Protein AF-A0A926BNM8-F1 (afdb_monomer_lite)

Radius of gyration: 32.62 Å; chains: 1; bounding box: 64×36×106 Å

pLDDT: mean 70.06, std 15.19, range [36.22, 94.06]

Foldseek 3Di:
DDPVVVVVVLCPPPVLVVLLVVLVVVCVVVVHCVSNVVSVVVSVCCLVPPCPDVNNVVVVLVVVVVVLVVVVVVLLVLQVVQFDVLLSVVLVVLVVVLVVQCVVCVPPPVVSVVSVVSSVVSSVSSVVRSVVRVVVVVLVVVLVVCLVVDDVLSNLVSLLVVLVVVLVVLVVVLVVPPPDPVNVVSVVVSVVSVVVSVVSVVVSVVSVVPDPDDVVNVVVVVVVLVVVVVVVVVVVVVPPPPDDDVNVVVVVVSVVVVVVVVVVVVVVVD

Secondary structure (DSSP, 8-state):
--HHHHHHHHTTSHHHHHHHHHHHHHHHHTT-SHHHHHHHHHHHHHHHH-TTSHHHHHHHHHHHHHHHHHHHHHHHHHHTTTS-HHHHHHHHHHHHHHHHHHHHTTT-HHHHHHHHHHHHHHHHHHHHHHHHHHHHHHHHHHHHHHHTTS-HHHHHHHHHHHHHHHHHHHHHHHHH-TT-THHHHHHHHHHHHHHHHHHHHHHHHHHHHHS---HHHHHHHHHHHHHHHHHHHHHHHHHTTT--THHHHHHHHHHHHHHHHHHHHHHT--

Structure (mmCIF, N/CA/C/O backbone):
data_AF-A0A926BNM8-F1
#
_entry.id   AF-A0A926BNM8-F1
#
loop_
_atom_site.group_PDB
_atom_site.id
_atom_site.type_symbol
_atom_site.label_atom_id
_atom_site.label_alt_id
_atom_site.label_comp_id
_atom_site.label_asym_id
_atom_site.label_entity_id
_atom_site.label_seq_id
_atom_site.pdbx_PDB_ins_code
_atom_site.Cartn_x
_atom_site.Cartn_y
_atom_site.Cartn_z
_atom_site.occupancy
_atom_site.B_iso_or_equiv
_atom_site.auth_seq_id
_atom_site.auth_comp_id
_atom_site.auth_asym_id
_atom_site.auth_atom_id
_atom_site.pdbx_PDB_model_num
ATOM 1 N N . MET A 1 1 ? 3.281 -5.817 -25.469 1.00 53.62 1 MET A N 1
ATOM 2 C CA . MET A 1 1 ? 4.430 -5.300 -26.246 1.00 53.62 1 MET A CA 1
ATOM 3 C C . MET A 1 1 ? 4.803 -6.315 -27.318 1.00 53.62 1 MET A C 1
ATOM 5 O O . MET A 1 1 ? 5.218 -7.423 -26.971 1.00 53.62 1 MET A O 1
ATOM 9 N N . ASN A 1 2 ? 4.592 -5.953 -28.586 1.00 72.50 2 ASN A N 1
ATOM 10 C CA . ASN A 1 2 ? 4.826 -6.814 -29.754 1.00 72.50 2 ASN A CA 1
ATOM 11 C C . ASN A 1 2 ? 6.329 -7.016 -30.006 1.00 72.50 2 ASN A C 1
ATOM 13 O O . ASN A 1 2 ? 7.129 -6.150 -29.654 1.00 72.50 2 ASN A O 1
ATOM 17 N N . LEU A 1 3 ? 6.717 -8.139 -30.624 1.00 68.38 3 LEU A N 1
ATOM 18 C CA . LEU A 1 3 ? 8.118 -8.484 -30.928 1.00 68.38 3 LEU A CA 1
ATOM 19 C C . LEU A 1 3 ? 8.856 -7.337 -31.645 1.00 68.38 3 LEU A C 1
ATOM 21 O O . LEU A 1 3 ? 9.971 -6.988 -31.274 1.00 68.38 3 LEU A O 1
ATOM 25 N N . SER A 1 4 ? 8.181 -6.675 -32.589 1.00 68.25 4 SER A N 1
ATOM 26 C CA . SER A 1 4 ? 8.715 -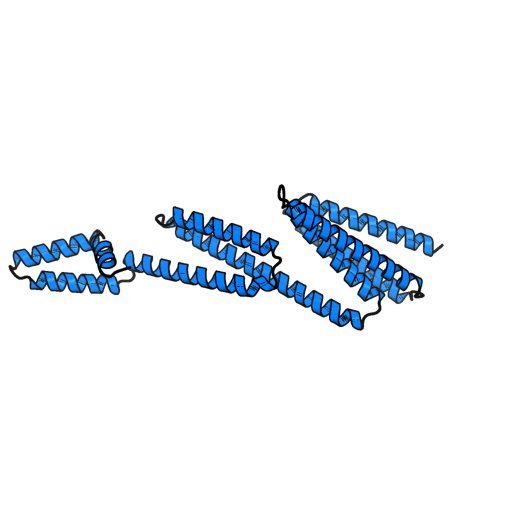5.527 -33.331 1.00 68.25 4 SER A CA 1
ATOM 27 C C . SER A 1 4 ? 9.124 -4.351 -32.438 1.00 68.25 4 SER A C 1
ATOM 29 O O . SER A 1 4 ? 10.152 -3.732 -32.690 1.00 68.25 4 SER A O 1
ATOM 31 N N . GLN A 1 5 ? 8.356 -4.044 -31.387 1.00 71.94 5 GLN A N 1
ATOM 32 C CA . GLN A 1 5 ? 8.692 -2.950 -30.466 1.00 71.94 5 GLN A CA 1
ATOM 33 C C . GLN A 1 5 ? 9.918 -3.297 -29.617 1.00 71.94 5 GLN A C 1
ATOM 35 O O . GLN A 1 5 ? 10.702 -2.408 -29.301 1.00 71.94 5 GLN A O 1
ATOM 40 N N . ARG A 1 6 ? 10.097 -4.586 -29.283 1.00 63.94 6 ARG A N 1
ATOM 41 C CA . ARG A 1 6 ? 11.258 -5.092 -28.530 1.00 63.94 6 ARG A CA 1
ATOM 42 C C . ARG A 1 6 ? 12.547 -4.941 -29.331 1.00 63.94 6 ARG A C 1
ATOM 44 O O . ARG A 1 6 ? 13.534 -4.450 -28.802 1.00 63.94 6 ARG A O 1
ATOM 51 N N . ILE A 1 7 ? 12.502 -5.309 -30.610 1.00 70.62 7 ILE A N 1
ATOM 52 C CA . ILE A 1 7 ? 13.650 -5.194 -31.516 1.00 70.62 7 ILE A CA 1
ATOM 53 C C . ILE A 1 7 ? 14.033 -3.718 -31.699 1.00 70.62 7 ILE A C 1
ATOM 55 O O . ILE A 1 7 ? 15.201 -3.370 -31.588 1.00 70.62 7 ILE A O 1
ATOM 59 N N . GLN A 1 8 ? 13.058 -2.822 -31.880 1.00 75.12 8 GLN A N 1
ATOM 60 C CA . GLN A 1 8 ? 13.336 -1.390 -32.053 1.00 75.12 8 GLN A CA 1
ATOM 61 C C . GLN A 1 8 ? 13.968 -0.719 -30.828 1.00 75.12 8 GLN A C 1
ATOM 63 O O . GLN A 1 8 ? 14.803 0.165 -30.994 1.00 75.12 8 GLN A O 1
ATOM 68 N N . THR A 1 9 ? 13.572 -1.101 -29.608 1.00 68.12 9 THR A N 1
ATOM 69 C CA . THR A 1 9 ? 14.169 -0.518 -28.392 1.00 68.12 9 THR A CA 1
ATOM 70 C C . THR A 1 9 ? 15.595 -1.007 -28.190 1.00 68.12 9 THR A C 1
ATOM 72 O O . THR A 1 9 ? 16.461 -0.210 -27.851 1.00 68.12 9 THR A O 1
ATOM 75 N N . ALA A 1 10 ? 15.848 -2.286 -28.461 1.00 65.06 10 ALA A N 1
ATOM 76 C CA . ALA A 1 10 ? 17.176 -2.859 -28.324 1.00 65.06 10 ALA A CA 1
ATOM 77 C C . ALA A 1 10 ? 18.169 -2.347 -29.383 1.00 65.06 10 ALA A C 1
ATOM 79 O O . ALA A 1 10 ? 19.323 -2.091 -29.065 1.00 65.06 10 ALA A O 1
ATOM 80 N N . LEU A 1 11 ? 17.722 -2.109 -30.622 1.00 68.56 11 LEU A N 1
ATOM 81 C CA . LEU A 1 11 ? 18.560 -1.535 -31.688 1.00 68.56 11 LEU A CA 1
ATOM 82 C C . LEU A 1 11 ? 19.004 -0.086 -31.427 1.00 68.56 11 LEU A C 1
ATOM 84 O O . LEU A 1 11 ? 19.891 0.409 -32.115 1.00 68.56 11 LEU A O 1
ATOM 88 N N . ARG A 1 12 ? 18.373 0.614 -30.477 1.00 73.25 12 ARG A N 1
ATOM 89 C CA . ARG A 1 12 ? 18.698 2.005 -30.129 1.00 73.25 12 ARG A CA 1
ATOM 90 C C . ARG A 1 12 ? 19.712 2.139 -28.992 1.00 73.25 12 ARG A C 1
ATOM 92 O O . ARG A 1 12 ? 20.034 3.264 -28.629 1.00 73.25 12 ARG A O 1
ATOM 99 N N . GLU A 1 13 ? 20.186 1.043 -28.406 1.00 70.69 13 GLU A N 1
ATOM 100 C CA . GLU A 1 13 ? 21.249 1.109 -27.399 1.00 70.69 13 GLU A CA 1
ATOM 101 C C . GLU A 1 13 ? 22.607 1.356 -28.078 1.00 70.69 13 GLU A C 1
ATOM 103 O O . GLU A 1 13 ? 22.954 0.674 -29.041 1.00 70.69 13 GLU A O 1
ATOM 108 N N . ASP A 1 14 ? 23.381 2.327 -27.578 1.00 72.19 14 ASP A N 1
ATOM 109 C CA . ASP A 1 14 ? 24.618 2.803 -28.224 1.00 72.19 14 ASP A CA 1
ATOM 110 C C . ASP A 1 14 ? 25.638 1.678 -28.477 1.00 72.19 14 ASP A C 1
ATOM 112 O O . ASP A 1 14 ? 26.289 1.646 -29.521 1.00 72.19 14 ASP A O 1
ATOM 116 N N . GLY A 1 15 ? 25.739 0.710 -27.558 1.00 70.69 15 GLY A N 1
ATOM 117 C CA . GLY A 1 15 ? 26.611 -0.461 -27.715 1.00 70.69 15 GLY A CA 1
ATOM 118 C C . GLY A 1 15 ? 26.189 -1.380 -28.866 1.00 70.69 15 GLY A C 1
ATOM 119 O O . GLY A 1 15 ? 27.039 -1.867 -29.613 1.00 70.69 15 GLY A O 1
ATOM 120 N N . ASN A 1 16 ? 24.882 -1.540 -29.069 1.00 69.56 16 ASN A N 1
ATOM 121 C CA . ASN A 1 16 ? 24.330 -2.428 -30.089 1.00 69.56 16 ASN A CA 1
ATOM 122 C C . ASN A 1 16 ? 24.488 -1.837 -31.492 1.00 69.56 16 ASN A C 1
ATOM 124 O O . ASN A 1 16 ? 24.717 -2.557 -32.463 1.00 69.56 16 ASN A O 1
ATOM 128 N N . ILE A 1 17 ? 24.439 -0.506 -31.607 1.00 75.88 17 ILE A N 1
ATOM 129 C CA . ILE A 1 17 ? 24.709 0.203 -32.864 1.00 75.88 17 ILE A CA 1
ATOM 130 C C . ILE A 1 17 ? 26.157 -0.032 -33.310 1.00 75.88 17 ILE A C 1
ATOM 132 O O . ILE A 1 17 ? 26.399 -0.276 -34.491 1.00 75.88 17 ILE A O 1
ATOM 136 N N . VAL A 1 18 ? 27.116 -0.010 -32.378 1.00 78.12 18 VAL A N 1
ATOM 137 C CA . VAL A 1 18 ? 28.533 -0.265 -32.683 1.00 78.12 18 VAL A CA 1
ATOM 138 C C . VAL A 1 18 ? 28.754 -1.719 -33.116 1.00 78.12 18 VAL A C 1
ATOM 140 O O . VAL A 1 18 ? 29.453 -1.958 -34.102 1.00 78.12 18 VAL A O 1
ATOM 143 N N . ALA A 1 19 ? 28.121 -2.689 -32.449 1.00 74.12 19 ALA A N 1
ATOM 144 C CA . ALA A 1 19 ? 28.199 -4.105 -32.821 1.00 74.12 19 ALA A CA 1
ATOM 145 C C . ALA A 1 19 ? 27.567 -4.395 -34.200 1.00 74.12 19 ALA A C 1
ATOM 147 O O . ALA A 1 19 ? 28.146 -5.107 -35.031 1.00 74.12 19 ALA A O 1
ATOM 148 N N . LEU A 1 20 ? 26.415 -3.786 -34.500 1.00 77.56 20 LEU A N 1
ATOM 149 C CA . LEU A 1 20 ? 25.770 -3.878 -35.814 1.00 77.56 20 LEU A CA 1
ATOM 150 C C . LEU A 1 20 ? 26.580 -3.198 -36.916 1.00 77.56 20 LEU A C 1
ATOM 152 O O . LEU A 1 20 ? 26.749 -3.773 -37.989 1.00 77.56 20 LEU A O 1
ATOM 156 N N . ALA A 1 21 ? 27.126 -2.011 -36.655 1.00 79.56 21 ALA A N 1
ATOM 157 C CA . ALA A 1 21 ? 28.000 -1.329 -37.602 1.00 79.56 21 ALA A CA 1
ATOM 158 C C . ALA A 1 21 ? 29.270 -2.151 -37.881 1.00 79.56 21 ALA A C 1
ATOM 160 O O . ALA A 1 21 ? 29.676 -2.283 -39.035 1.00 79.56 21 ALA A O 1
ATOM 161 N N . GLY A 1 22 ? 29.858 -2.763 -36.848 1.00 78.25 22 GLY A N 1
ATOM 162 C CA . GLY A 1 22 ? 31.026 -3.635 -36.976 1.00 78.25 22 GLY A CA 1
ATOM 163 C C . GLY A 1 22 ? 30.743 -4.904 -37.782 1.00 78.25 22 GLY A C 1
ATOM 164 O O . GLY A 1 22 ? 31.499 -5.237 -38.695 1.00 78.25 22 GLY A O 1
ATOM 165 N N . SER A 1 23 ? 29.632 -5.591 -37.504 1.00 78.62 23 SER A N 1
ATOM 166 C CA . SER A 1 23 ? 29.229 -6.790 -38.257 1.00 78.62 23 SER A CA 1
ATOM 167 C C . SER A 1 23 ? 28.843 -6.474 -39.706 1.00 78.62 23 SER A C 1
ATOM 169 O O . SER A 1 23 ? 29.189 -7.240 -40.608 1.00 78.62 23 SER A O 1
ATOM 171 N N . ALA A 1 24 ? 28.217 -5.321 -39.961 1.00 79.69 24 ALA A N 1
ATOM 172 C CA . ALA A 1 24 ? 27.942 -4.833 -41.311 1.00 79.69 24 ALA A CA 1
ATOM 173 C C . ALA A 1 24 ? 29.230 -4.503 -42.080 1.00 79.69 24 ALA A C 1
ATOM 175 O O . ALA A 1 24 ? 29.382 -4.928 -43.225 1.00 79.69 24 ALA A O 1
ATOM 176 N N . ALA A 1 25 ? 30.185 -3.815 -41.448 1.00 79.69 25 ALA A N 1
ATOM 177 C CA . ALA A 1 25 ? 31.483 -3.515 -42.049 1.00 79.69 25 ALA A CA 1
ATOM 178 C C . ALA A 1 25 ? 32.273 -4.794 -42.378 1.00 79.69 25 ALA A C 1
ATOM 180 O O . ALA A 1 25 ? 32.816 -4.913 -43.475 1.00 79.69 25 ALA A O 1
ATOM 181 N N . LEU A 1 26 ? 32.276 -5.782 -41.476 1.00 75.88 26 LEU A N 1
ATOM 182 C CA . LEU A 1 26 ? 32.875 -7.103 -41.708 1.00 75.88 26 LEU A CA 1
ATOM 183 C C . LEU A 1 26 ? 32.201 -7.853 -42.859 1.00 75.88 26 LEU A C 1
ATOM 185 O O . LEU A 1 26 ? 32.881 -8.454 -43.687 1.00 75.88 26 LEU A O 1
ATOM 189 N N . SER A 1 27 ? 30.872 -7.804 -42.933 1.00 83.69 27 SER A N 1
ATOM 190 C CA . SER A 1 27 ? 30.108 -8.442 -44.005 1.00 83.69 27 SER A CA 1
ATOM 191 C C . SER A 1 27 ? 30.406 -7.820 -45.373 1.00 83.69 27 SER A C 1
ATOM 193 O O . SER A 1 27 ? 30.599 -8.553 -46.344 1.00 83.69 27 SER A O 1
ATOM 195 N N . LEU A 1 28 ? 30.525 -6.487 -45.439 1.00 83.62 28 LEU A N 1
ATOM 196 C CA . LEU A 1 28 ? 30.923 -5.764 -46.650 1.00 83.62 28 LEU A CA 1
ATOM 197 C C . LEU A 1 28 ? 32.374 -6.059 -47.045 1.00 83.62 28 LEU A C 1
ATOM 199 O O . LEU A 1 28 ? 32.641 -6.303 -48.219 1.00 83.62 28 LEU A O 1
ATOM 203 N N . ALA A 1 29 ? 33.295 -6.092 -46.080 1.00 88.31 29 ALA A N 1
ATOM 204 C CA . ALA A 1 29 ? 34.705 -6.391 -46.328 1.00 88.31 29 ALA A CA 1
ATOM 205 C C . ALA A 1 29 ? 34.920 -7.819 -46.857 1.00 88.31 29 ALA A C 1
ATOM 207 O O . ALA A 1 29 ? 35.783 -8.045 -47.701 1.00 88.31 29 ALA A O 1
ATOM 208 N N . LEU A 1 30 ? 34.125 -8.778 -46.378 1.00 88.00 30 LEU A N 1
ATOM 209 C CA . LEU A 1 30 ? 34.211 -10.187 -46.770 1.00 88.00 30 LEU A CA 1
ATOM 210 C C . LEU A 1 30 ? 33.319 -10.543 -47.973 1.00 88.00 30 LEU A C 1
ATOM 212 O O . LEU A 1 30 ? 33.342 -11.694 -48.405 1.00 88.00 30 LEU A O 1
ATOM 216 N N . LEU A 1 31 ? 32.507 -9.598 -48.478 1.00 92.06 31 LEU A N 1
ATOM 217 C CA . LEU A 1 31 ? 31.435 -9.831 -49.462 1.00 92.06 31 LEU A CA 1
ATOM 218 C C . LEU A 1 31 ? 30.563 -11.060 -49.133 1.00 92.06 31 LEU A C 1
ATOM 220 O O . LEU A 1 31 ? 30.068 -11.763 -50.013 1.00 92.06 31 LEU A O 1
ATOM 224 N N . ASN A 1 32 ? 30.369 -11.331 -47.845 1.00 87.94 32 ASN A N 1
ATOM 225 C CA . ASN A 1 32 ? 29.638 -12.494 -47.367 1.00 87.94 32 ASN A CA 1
ATOM 226 C C . ASN A 1 32 ? 28.596 -12.030 -46.341 1.00 87.94 32 ASN A C 1
ATOM 228 O O . ASN A 1 32 ? 28.968 -11.326 -45.402 1.00 87.94 32 ASN A O 1
ATOM 232 N N . PRO A 1 33 ? 27.306 -12.393 -46.476 1.00 81.88 33 PRO A N 1
ATOM 233 C CA . PRO A 1 33 ? 26.265 -12.018 -45.515 1.00 81.88 33 PRO A CA 1
ATOM 234 C C . PRO A 1 33 ? 26.309 -12.827 -44.206 1.00 81.88 33 PRO A C 1
ATOM 236 O O . PRO A 1 33 ? 25.647 -12.458 -43.237 1.00 81.88 33 PRO A O 1
ATOM 239 N N . ILE A 1 34 ? 27.076 -13.922 -44.141 1.00 86.81 34 ILE A N 1
ATOM 240 C CA . ILE A 1 34 ? 27.133 -14.807 -42.965 1.00 86.81 34 ILE A CA 1
ATOM 241 C C . ILE A 1 34 ? 27.582 -14.070 -41.681 1.00 86.81 34 ILE A C 1
ATOM 243 O O . ILE A 1 34 ? 26.898 -14.223 -40.669 1.00 86.81 34 ILE A O 1
ATOM 247 N N . PRO A 1 35 ? 28.641 -13.230 -41.673 1.00 79.44 35 PRO A N 1
ATOM 248 C CA . PRO A 1 35 ? 29.022 -12.435 -40.501 1.00 79.44 35 PRO A CA 1
ATOM 249 C C . PRO A 1 35 ? 27.910 -11.511 -39.983 1.00 79.44 35 PRO A C 1
ATOM 251 O O . PRO A 1 35 ? 27.759 -11.364 -38.772 1.00 79.44 35 PRO A O 1
ATOM 254 N N . LEU A 1 36 ? 27.094 -10.937 -40.875 1.00 78.50 36 LEU A N 1
ATOM 255 C CA . LEU A 1 36 ? 25.951 -10.098 -40.501 1.00 78.50 36 LEU A CA 1
ATOM 256 C C . LEU A 1 36 ? 24.865 -10.924 -39.791 1.00 78.50 36 LEU A C 1
ATOM 258 O O . LEU A 1 36 ? 24.326 -10.504 -38.769 1.00 78.50 36 LEU A O 1
ATOM 262 N N . LEU A 1 37 ? 24.560 -12.117 -40.315 1.00 79.62 37 LEU A N 1
ATOM 263 C CA . LEU A 1 37 ? 23.579 -13.030 -39.719 1.00 79.62 37 LEU A CA 1
ATOM 264 C C . LEU A 1 37 ? 24.038 -13.541 -38.349 1.00 79.62 37 LEU A C 1
ATOM 266 O O . LEU A 1 37 ? 23.247 -13.547 -37.407 1.00 79.62 37 LEU A O 1
ATOM 270 N N . ILE A 1 38 ? 25.313 -13.919 -38.218 1.00 80.31 38 ILE A N 1
ATOM 271 C CA . ILE A 1 38 ? 25.891 -14.348 -36.937 1.00 80.31 38 ILE A CA 1
ATOM 272 C C . ILE A 1 38 ? 25.864 -13.194 -35.931 1.00 80.31 38 ILE A C 1
ATOM 274 O O . ILE A 1 38 ? 25.454 -13.408 -34.793 1.00 80.31 38 ILE A O 1
ATOM 278 N N . GLY A 1 39 ? 26.221 -11.977 -36.356 1.00 77.69 39 GLY A N 1
ATOM 279 C CA . GLY A 1 39 ? 26.133 -10.774 -35.526 1.00 77.69 39 GLY A CA 1
ATOM 280 C C . GLY A 1 39 ? 24.716 -10.529 -35.008 1.00 77.69 39 GLY A C 1
ATOM 281 O O . GLY A 1 39 ? 24.523 -10.394 -33.806 1.00 77.69 39 GLY A O 1
ATOM 282 N N . MET A 1 40 ? 23.702 -10.581 -35.879 1.00 75.81 40 MET A N 1
ATOM 283 C CA . MET A 1 40 ? 22.299 -10.411 -35.472 1.00 75.81 40 MET A CA 1
ATOM 284 C C . MET A 1 40 ? 21.819 -11.479 -34.477 1.00 75.81 40 MET A C 1
ATOM 286 O O . MET A 1 40 ? 21.100 -11.163 -33.525 1.00 75.81 40 MET A O 1
ATOM 290 N N . VAL A 1 41 ? 22.195 -12.746 -34.679 1.00 79.50 41 VAL A N 1
ATOM 291 C CA . VAL A 1 41 ? 21.820 -13.834 -33.761 1.00 79.50 41 VAL A CA 1
ATOM 292 C C . VAL A 1 41 ? 22.530 -13.674 -32.418 1.00 79.50 41 VAL A C 1
ATOM 294 O O . VAL A 1 41 ? 21.877 -13.773 -31.379 1.00 79.50 41 VAL A O 1
ATOM 297 N N . ALA A 1 42 ? 23.833 -13.381 -32.427 1.00 77.50 42 ALA A N 1
ATOM 298 C CA . ALA A 1 42 ? 24.617 -13.152 -31.217 1.00 77.50 42 ALA A CA 1
ATOM 299 C C . ALA A 1 42 ? 24.064 -11.977 -30.400 1.00 77.50 42 ALA A C 1
ATOM 301 O O . ALA A 1 42 ? 23.879 -12.118 -29.194 1.00 77.50 42 ALA A O 1
ATOM 302 N N . GLU A 1 43 ? 23.696 -10.876 -31.057 1.00 71.88 43 GLU A N 1
ATOM 303 C CA . GLU A 1 43 ? 23.067 -9.711 -30.429 1.00 71.88 43 GLU A CA 1
ATOM 304 C C . GLU A 1 43 ? 21.726 -10.068 -29.774 1.00 71.88 43 GLU A C 1
ATOM 306 O O . GLU A 1 43 ? 21.440 -9.705 -28.633 1.00 71.88 43 GLU A O 1
ATOM 311 N N . THR A 1 44 ? 20.896 -10.842 -30.482 1.00 72.38 44 THR A N 1
ATOM 312 C CA . THR A 1 44 ? 19.581 -11.267 -29.983 1.00 72.38 44 THR A CA 1
ATOM 313 C C . THR A 1 44 ? 19.721 -12.152 -28.745 1.00 72.38 44 THR A C 1
ATOM 315 O O . THR A 1 44 ? 18.965 -12.008 -27.784 1.00 72.38 44 THR A O 1
ATOM 318 N N . VAL A 1 45 ? 20.701 -13.058 -28.749 1.00 77.06 45 VAL A N 1
ATOM 319 C CA . VAL A 1 45 ? 21.022 -13.903 -27.593 1.00 77.06 45 VAL A CA 1
ATOM 320 C C . VAL A 1 45 ? 21.589 -13.052 -26.455 1.00 77.06 45 VAL A C 1
ATOM 322 O O . VAL A 1 45 ? 21.141 -13.192 -25.320 1.00 77.06 45 VAL A O 1
ATOM 325 N N . TYR A 1 46 ? 22.497 -12.121 -26.741 1.00 72.44 46 TYR A N 1
ATOM 326 C CA . TYR A 1 46 ? 23.064 -11.214 -25.744 1.00 72.44 46 TYR A CA 1
ATOM 327 C C . TYR A 1 46 ? 21.965 -10.418 -25.023 1.00 72.44 46 TYR A C 1
ATOM 329 O O . TYR A 1 46 ? 21.885 -10.430 -23.798 1.00 72.44 46 TYR A O 1
ATOM 337 N N . LEU A 1 47 ? 21.027 -9.834 -25.765 1.00 65.75 47 LEU A N 1
ATOM 338 C CA . LEU A 1 47 ? 19.896 -9.091 -25.202 1.00 65.75 47 LEU A CA 1
ATOM 339 C C . LEU A 1 47 ? 18.941 -9.947 -24.362 1.00 65.75 47 LEU A C 1
ATOM 341 O O . LEU A 1 47 ? 18.335 -9.451 -23.413 1.00 65.75 47 LEU A O 1
ATOM 345 N N . LEU A 1 48 ? 18.777 -11.227 -24.703 1.00 65.56 48 LEU A N 1
ATOM 346 C CA . LEU A 1 48 ? 17.900 -12.136 -23.963 1.00 65.56 48 LEU A CA 1
ATOM 347 C C . LEU A 1 48 ? 18.540 -12.678 -22.683 1.00 65.56 48 LEU A C 1
ATOM 349 O O . LEU A 1 48 ? 17.806 -12.982 -21.739 1.00 65.56 48 LEU A O 1
ATOM 353 N N . TYR A 1 49 ? 19.867 -12.811 -22.658 1.00 66.62 49 TYR A N 1
ATOM 354 C CA . TYR A 1 49 ? 20.578 -13.556 -21.618 1.00 66.62 49 TYR A CA 1
ATOM 355 C C . TYR A 1 49 ? 21.557 -12.725 -20.787 1.00 66.62 49 TYR A C 1
ATOM 357 O O . TYR A 1 49 ? 21.979 -13.209 -19.738 1.00 66.62 49 TYR A O 1
ATOM 365 N N . VAL A 1 50 ? 21.901 -11.495 -21.186 1.00 71.12 50 VAL A N 1
ATOM 366 C CA . VAL A 1 50 ? 22.820 -10.652 -20.412 1.00 71.12 50 VAL A CA 1
ATOM 367 C C . VAL A 1 50 ? 22.056 -9.766 -19.416 1.00 71.12 50 VAL A C 1
ATOM 369 O O . VAL A 1 50 ? 21.271 -8.903 -19.827 1.00 71.12 50 VAL A O 1
ATOM 372 N N . PRO A 1 51 ? 22.284 -9.963 -18.099 1.00 59.69 51 PRO A N 1
ATOM 373 C CA . PRO A 1 51 ? 21.515 -9.312 -17.039 1.00 59.69 51 PRO A CA 1
ATOM 374 C C . PRO A 1 51 ? 21.741 -7.798 -16.925 1.00 59.69 51 PRO A C 1
ATOM 376 O O . PRO A 1 51 ? 20.931 -7.127 -16.293 1.00 59.69 51 PRO A O 1
ATOM 379 N N . ASP A 1 52 ? 22.789 -7.260 -17.552 1.00 63.94 52 ASP A N 1
ATOM 380 C CA . ASP A 1 52 ? 23.147 -5.834 -17.491 1.00 63.94 52 ASP A CA 1
ATOM 381 C C . ASP A 1 52 ? 22.543 -4.977 -18.619 1.00 63.94 52 ASP A C 1
ATOM 383 O O . ASP A 1 52 ? 22.769 -3.768 -18.682 1.00 63.94 52 ASP A O 1
ATOM 387 N N . SER A 1 53 ? 21.749 -5.565 -19.522 1.00 69.44 53 SER A N 1
ATOM 388 C CA . SER A 1 53 ? 21.052 -4.768 -20.540 1.00 69.44 53 SER A CA 1
ATOM 389 C C . SER A 1 53 ? 19.973 -3.884 -19.897 1.00 69.44 53 SER A C 1
ATOM 391 O O . SER A 1 53 ? 19.223 -4.323 -19.015 1.00 69.44 53 SER A O 1
ATOM 393 N N . ARG A 1 54 ? 19.824 -2.633 -20.369 1.00 70.44 54 ARG A N 1
ATOM 394 C CA . ARG A 1 54 ? 18.756 -1.729 -19.882 1.00 70.44 54 ARG A CA 1
ATOM 395 C C . ARG A 1 54 ? 17.381 -2.349 -20.107 1.00 70.44 54 ARG A C 1
ATOM 397 O O . ARG A 1 54 ? 16.473 -2.175 -19.296 1.00 70.44 54 ARG A O 1
ATOM 404 N N . TRP A 1 55 ? 17.236 -3.125 -21.180 1.00 71.12 55 TRP A N 1
ATOM 405 C CA . TRP A 1 55 ? 16.052 -3.937 -21.421 1.00 71.12 55 TRP A CA 1
ATOM 406 C C . TRP A 1 55 ? 15.741 -4.910 -20.272 1.00 71.12 55 TRP A C 1
ATOM 408 O O . TRP A 1 55 ? 14.600 -4.937 -19.797 1.00 71.12 55 TRP A O 1
ATOM 418 N N . TYR A 1 56 ? 16.721 -5.692 -19.805 1.00 73.25 56 TYR A N 1
ATOM 419 C CA . TYR A 1 56 ? 16.513 -6.645 -18.712 1.00 73.25 56 TYR A CA 1
ATOM 420 C C . TYR A 1 56 ? 16.160 -5.922 -17.406 1.00 73.25 56 TYR A C 1
ATOM 422 O O . TYR A 1 56 ? 15.206 -6.314 -16.729 1.00 73.25 56 TYR A O 1
ATOM 430 N N . ALA A 1 57 ? 16.836 -4.808 -17.108 1.00 76.19 57 ALA A N 1
ATOM 431 C CA . ALA A 1 57 ? 16.528 -3.960 -15.956 1.00 76.19 57 ALA A CA 1
ATOM 432 C C . ALA A 1 57 ? 15.086 -3.414 -15.996 1.00 76.19 57 ALA A C 1
ATOM 434 O O . ALA A 1 57 ? 14.353 -3.530 -15.011 1.00 76.19 57 ALA A O 1
ATOM 435 N N . ASN A 1 58 ? 14.641 -2.906 -17.151 1.00 77.81 58 ASN A N 1
ATOM 436 C CA . ASN A 1 58 ? 13.272 -2.415 -17.361 1.00 77.81 58 ASN A CA 1
ATOM 437 C C . ASN A 1 58 ? 12.225 -3.530 -17.255 1.00 77.81 58 ASN A C 1
ATOM 439 O O . ASN A 1 58 ? 11.105 -3.328 -16.785 1.00 77.81 58 ASN A O 1
ATOM 443 N N . ARG A 1 59 ? 12.569 -4.739 -17.701 1.00 80.75 59 ARG A N 1
ATOM 444 C CA . ARG A 1 59 ? 11.687 -5.898 -17.567 1.00 80.75 59 ARG A CA 1
ATOM 445 C C . ARG A 1 59 ? 11.562 -6.339 -16.111 1.00 80.75 59 ARG A C 1
ATOM 447 O O . ARG A 1 59 ? 10.469 -6.717 -15.682 1.00 80.75 59 ARG A O 1
ATOM 454 N N . LEU A 1 60 ? 12.665 -6.318 -15.367 1.00 82.19 60 LEU A N 1
ATOM 455 C CA . LEU A 1 60 ? 12.689 -6.687 -13.958 1.00 82.19 60 LEU A CA 1
ATOM 456 C C . LEU A 1 60 ? 11.924 -5.665 -13.108 1.00 82.19 60 LEU A C 1
ATOM 458 O O . LEU A 1 60 ? 11.123 -6.073 -12.267 1.00 82.19 60 LEU A O 1
ATOM 462 N N . SER A 1 61 ? 12.091 -4.365 -13.374 1.00 82.62 61 SER A 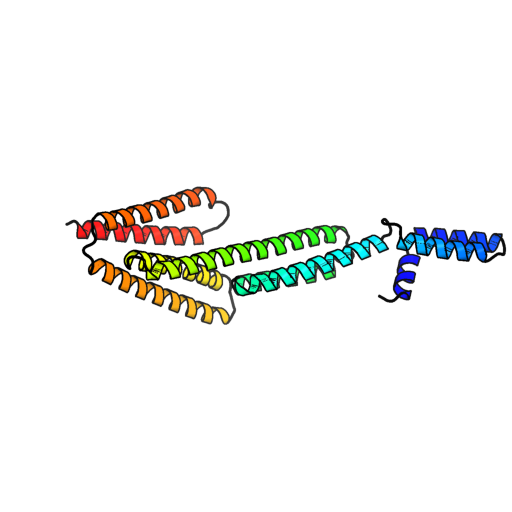N 1
ATOM 463 C CA . SER A 1 61 ? 11.313 -3.313 -12.709 1.00 82.62 61 SER A CA 1
ATOM 464 C C . SER A 1 61 ? 9.818 -3.466 -12.985 1.00 82.62 61 SER A C 1
ATOM 466 O O . SER A 1 61 ? 9.034 -3.515 -12.045 1.00 82.62 61 SER A O 1
ATOM 468 N N . ALA A 1 62 ? 9.424 -3.703 -14.240 1.00 84.31 62 ALA A N 1
ATOM 469 C CA . ALA A 1 62 ? 8.023 -3.928 -14.586 1.00 84.31 62 ALA A CA 1
ATOM 470 C C . ALA A 1 62 ? 7.422 -5.168 -13.897 1.00 84.31 62 ALA A C 1
ATOM 472 O O . ALA A 1 62 ? 6.240 -5.180 -13.547 1.00 84.31 62 ALA A O 1
ATOM 473 N N . ARG A 1 63 ? 8.204 -6.240 -13.700 1.00 88.38 63 ARG A N 1
ATOM 474 C CA . ARG A 1 63 ? 7.754 -7.402 -12.915 1.00 88.38 63 ARG A CA 1
ATOM 475 C C . ARG A 1 63 ? 7.543 -7.041 -11.450 1.00 88.38 63 ARG A C 1
ATOM 477 O O . ARG A 1 63 ? 6.498 -7.385 -10.907 1.00 88.38 63 ARG A O 1
ATOM 484 N N . TYR A 1 64 ? 8.503 -6.341 -10.853 1.00 86.56 64 TYR A N 1
ATOM 485 C CA . TYR A 1 64 ? 8.419 -5.894 -9.468 1.00 86.56 64 TYR A CA 1
ATOM 486 C C . TYR A 1 64 ? 7.202 -4.987 -9.241 1.00 86.56 64 TYR A C 1
ATOM 488 O O . TYR A 1 64 ? 6.427 -5.225 -8.321 1.00 86.56 64 TYR A O 1
ATOM 496 N N . ASP A 1 65 ? 6.962 -4.022 -10.130 1.00 86.50 65 ASP A N 1
ATOM 497 C CA . ASP A 1 65 ? 5.822 -3.104 -10.032 1.00 86.50 65 ASP A CA 1
ATOM 498 C C . ASP A 1 65 ? 4.479 -3.845 -10.073 1.00 86.50 65 ASP A C 1
ATOM 500 O O . ASP A 1 65 ? 3.562 -3.539 -9.306 1.00 86.50 65 ASP A O 1
ATOM 504 N N . ASN A 1 66 ? 4.361 -4.858 -10.938 1.00 89.69 66 ASN A N 1
ATOM 505 C CA . ASN A 1 66 ? 3.169 -5.703 -10.994 1.00 89.69 66 ASN A CA 1
ATOM 506 C C . ASN A 1 66 ? 3.004 -6.545 -9.724 1.00 89.69 66 ASN A C 1
ATOM 508 O O . ASN A 1 66 ? 1.887 -6.695 -9.231 1.00 89.69 66 ASN A O 1
ATOM 512 N N . GLU A 1 67 ? 4.096 -7.081 -9.180 1.00 92.56 67 GLU A N 1
ATOM 513 C CA . GLU A 1 67 ? 4.058 -7.846 -7.936 1.00 92.56 67 GLU A CA 1
ATOM 514 C C . GLU A 1 67 ? 3.612 -6.975 -6.758 1.00 92.56 67 GLU A C 1
ATOM 516 O O . GLU A 1 67 ? 2.702 -7.359 -6.026 1.00 92.56 67 GLU A O 1
ATOM 521 N N . VAL A 1 68 ? 4.183 -5.776 -6.611 1.00 90.50 68 VAL A N 1
ATOM 522 C CA . VAL A 1 68 ? 3.800 -4.809 -5.571 1.00 90.50 68 VAL A CA 1
ATOM 523 C C . VAL A 1 68 ? 2.335 -4.404 -5.717 1.00 90.50 68 VAL A C 1
ATOM 525 O O . VAL A 1 68 ? 1.597 -4.376 -4.732 1.00 90.50 68 VAL A O 1
ATOM 528 N N . LYS A 1 69 ? 1.871 -4.141 -6.944 1.00 89.62 69 LYS A N 1
ATOM 529 C CA . LYS A 1 69 ? 0.463 -3.823 -7.206 1.00 89.62 69 LYS A CA 1
ATOM 530 C C . LYS A 1 69 ? -0.464 -4.961 -6.773 1.00 89.62 69 LYS A C 1
ATOM 532 O O . LYS A 1 69 ? -1.443 -4.712 -6.072 1.00 89.62 69 LYS A O 1
ATOM 537 N N . ASN A 1 70 ? -0.141 -6.196 -7.151 1.00 94.06 70 ASN A N 1
ATOM 538 C CA . ASN A 1 70 ? -0.934 -7.370 -6.790 1.00 94.06 70 ASN A CA 1
ATOM 539 C C . ASN A 1 70 ? -0.923 -7.611 -5.276 1.00 94.06 70 ASN A C 1
ATOM 541 O O . ASN A 1 70 ? -1.971 -7.869 -4.689 1.00 94.06 70 ASN A O 1
ATOM 545 N N . ARG A 1 71 ? 0.238 -7.466 -4.628 1.00 93.00 71 ARG A N 1
ATOM 546 C CA . ARG A 1 71 ? 0.373 -7.641 -3.178 1.00 93.00 71 ARG A CA 1
ATOM 547 C C . ARG A 1 71 ? -0.443 -6.611 -2.405 1.00 93.00 71 ARG A C 1
ATOM 549 O O . ARG A 1 71 ? -1.118 -6.966 -1.446 1.00 93.00 71 ARG A O 1
ATOM 556 N N . ARG A 1 72 ? -0.439 -5.349 -2.842 1.00 91.38 72 ARG A N 1
ATOM 557 C CA . ARG A 1 72 ? -1.245 -4.285 -2.223 1.00 91.38 72 ARG A CA 1
ATOM 558 C C . ARG A 1 72 ? -2.739 -4.467 -2.447 1.00 91.38 72 ARG A C 1
ATOM 560 O O . ARG A 1 72 ? -3.505 -4.207 -1.526 1.00 91.38 72 ARG A O 1
ATOM 567 N N . ALA A 1 73 ? -3.152 -4.947 -3.620 1.00 91.44 73 ALA A N 1
ATOM 568 C CA . ALA A 1 73 ? -4.544 -5.327 -3.850 1.00 91.44 73 ALA A CA 1
ATOM 569 C C . ALA A 1 73 ? -4.974 -6.452 -2.892 1.00 91.44 73 ALA A C 1
ATOM 571 O O . ALA A 1 73 ? -5.992 -6.311 -2.224 1.00 91.44 73 ALA A O 1
ATOM 572 N N . GLY A 1 74 ? -4.145 -7.491 -2.735 1.00 93.44 74 GLY A N 1
ATOM 573 C CA . GLY A 1 74 ? -4.384 -8.562 -1.762 1.00 93.44 74 GLY A CA 1
ATOM 574 C C . GLY A 1 74 ? -4.484 -8.046 -0.324 1.00 93.44 74 GLY A C 1
ATOM 575 O O . GLY A 1 74 ? -5.462 -8.324 0.358 1.00 93.44 74 GLY A O 1
ATOM 576 N N . LEU A 1 75 ? -3.537 -7.210 0.116 1.00 90.69 75 LEU A N 1
ATOM 577 C CA . LEU A 1 75 ? -3.568 -6.606 1.456 1.00 90.69 75 LEU A CA 1
ATOM 578 C C . LEU A 1 75 ? -4.814 -5.749 1.678 1.00 90.69 75 LEU A C 1
ATOM 580 O O . LEU A 1 75 ? -5.399 -5.789 2.758 1.00 90.69 75 LEU A O 1
ATOM 584 N N . ARG A 1 76 ? -5.225 -4.971 0.675 1.00 92.12 76 ARG A N 1
ATOM 585 C CA . ARG A 1 76 ? -6.458 -4.186 0.734 1.00 92.12 76 ARG A CA 1
ATOM 586 C C . ARG A 1 76 ? -7.658 -5.104 0.934 1.00 92.12 76 ARG A C 1
ATOM 588 O O . ARG A 1 76 ? -8.435 -4.869 1.849 1.00 92.12 76 ARG A O 1
ATOM 595 N N . ASP A 1 77 ? -7.789 -6.142 0.119 1.00 92.81 77 ASP A N 1
ATOM 596 C CA . ASP A 1 77 ? -8.945 -7.039 0.151 1.00 92.81 77 ASP A CA 1
ATOM 597 C C . ASP A 1 77 ? -8.990 -7.856 1.462 1.00 92.81 77 ASP A C 1
ATOM 599 O O . ASP A 1 77 ? -10.055 -8.013 2.056 1.00 92.81 77 ASP A O 1
ATOM 603 N N . GLU A 1 78 ? -7.835 -8.281 1.985 1.00 89.62 78 GLU A N 1
ATOM 604 C CA . GLU A 1 78 ? -7.713 -8.962 3.284 1.00 89.62 78 GLU A CA 1
ATOM 605 C C . GLU A 1 78 ? -8.055 -8.061 4.481 1.00 89.62 78 GLU A C 1
ATOM 607 O O . GLU A 1 78 ? -8.593 -8.526 5.490 1.00 89.62 78 GLU A O 1
ATOM 612 N N . THR A 1 79 ? -7.710 -6.772 4.411 1.00 87.25 79 THR A N 1
ATOM 613 C CA . THR A 1 79 ? -7.856 -5.842 5.544 1.00 87.25 79 THR A CA 1
ATOM 614 C C . THR A 1 79 ? -9.144 -5.025 5.504 1.00 87.25 79 THR A C 1
ATOM 616 O O . THR A 1 79 ? -9.584 -4.564 6.560 1.00 87.25 79 THR A O 1
ATOM 619 N N . ALA A 1 80 ? -9.791 -4.897 4.341 1.00 87.44 80 ALA A N 1
ATOM 620 C CA . ALA A 1 80 ? -10.986 -4.075 4.139 1.00 87.44 80 ALA A CA 1
ATOM 621 C C . ALA A 1 80 ? -12.150 -4.432 5.076 1.00 87.44 80 ALA A C 1
ATOM 623 O O . ALA A 1 80 ? -12.908 -3.550 5.463 1.00 87.44 80 ALA A O 1
ATOM 624 N N . ALA A 1 81 ? -12.278 -5.699 5.480 1.00 85.56 81 ALA A N 1
ATOM 625 C CA . ALA A 1 81 ? -13.336 -6.138 6.393 1.00 85.56 81 ALA A CA 1
ATOM 626 C C . ALA A 1 81 ? -13.146 -5.649 7.841 1.00 85.56 81 ALA A C 1
ATOM 628 O O . ALA A 1 81 ? -14.104 -5.597 8.610 1.00 85.56 81 ALA A O 1
ATOM 629 N N . PHE A 1 82 ? -11.913 -5.329 8.236 1.00 84.75 82 PHE A N 1
ATOM 630 C CA . PHE A 1 82 ? -11.577 -5.004 9.623 1.00 84.75 82 PHE A CA 1
ATOM 631 C C . PHE A 1 82 ? -11.236 -3.525 9.801 1.00 84.75 82 PHE A C 1
ATOM 633 O O . PHE A 1 82 ? -11.530 -2.945 10.847 1.00 84.75 82 PHE A O 1
ATOM 640 N N . VAL A 1 83 ? -10.585 -2.925 8.805 1.00 86.06 83 VAL A N 1
ATOM 641 C CA . VAL A 1 83 ? -10.096 -1.547 8.865 1.00 86.06 83 VAL A CA 1
ATOM 642 C C . VAL A 1 83 ? -11.271 -0.565 8.759 1.00 86.06 83 VAL A C 1
ATOM 644 O O . VAL A 1 83 ? -12.130 -0.751 7.898 1.00 86.06 83 VAL A O 1
ATOM 647 N N . PRO A 1 84 ? -11.318 0.494 9.593 1.00 87.06 84 PRO A N 1
ATOM 648 C CA . PRO A 1 84 ? -12.339 1.529 9.477 1.00 87.06 84 PRO A CA 1
ATOM 649 C C . PRO A 1 84 ? -12.371 2.140 8.066 1.00 87.06 84 PRO A C 1
ATOM 651 O O . PRO A 1 84 ? -11.302 2.383 7.487 1.00 87.06 84 PRO A O 1
ATOM 654 N N . PRO A 1 85 ? -13.562 2.415 7.506 1.00 87.62 85 PRO A N 1
ATOM 655 C CA . PRO A 1 85 ? -13.700 2.890 6.132 1.00 87.62 85 PRO A CA 1
ATOM 656 C C . PRO A 1 85 ? -12.927 4.190 5.879 1.00 87.62 85 PRO A C 1
ATOM 658 O O . PRO A 1 85 ? -12.384 4.372 4.795 1.00 87.62 85 PRO A O 1
ATOM 661 N N . GLU A 1 86 ? -12.786 5.055 6.882 1.00 85.44 86 GLU A N 1
ATOM 662 C CA . GLU A 1 86 ? -12.042 6.313 6.786 1.00 85.44 86 GLU A CA 1
ATOM 663 C C . GLU A 1 86 ? -10.539 6.076 6.617 1.00 85.44 86 GLU A C 1
ATOM 665 O O . GLU A 1 86 ? -9.879 6.724 5.806 1.00 85.44 86 GLU A O 1
ATOM 670 N N . THR A 1 87 ? -9.992 5.103 7.353 1.00 86.06 87 THR A N 1
ATOM 671 C CA . THR A 1 87 ? -8.574 4.727 7.243 1.00 86.06 87 THR A CA 1
ATOM 672 C C . THR A 1 87 ? -8.296 4.110 5.875 1.00 86.06 87 THR A C 1
ATOM 674 O O . THR A 1 87 ? -7.282 4.418 5.246 1.00 86.06 87 THR A O 1
ATOM 677 N N . LEU A 1 88 ? -9.221 3.278 5.387 1.00 90.62 88 LEU A N 1
ATOM 678 C CA . LEU A 1 88 ? -9.132 2.687 4.057 1.00 90.62 88 LEU A CA 1
ATOM 679 C C . LEU A 1 88 ? -9.213 3.756 2.956 1.00 90.62 88 LEU A C 1
ATOM 681 O O . LEU A 1 88 ? -8.418 3.724 2.020 1.00 90.62 88 LEU A O 1
ATOM 685 N N . GLN A 1 89 ? -10.122 4.728 3.074 1.00 91.31 89 GLN A N 1
ATOM 686 C CA . GLN A 1 89 ? -10.244 5.843 2.129 1.00 91.31 89 GLN A CA 1
ATOM 687 C C . GLN A 1 89 ? -8.992 6.725 2.106 1.00 91.31 89 GLN A C 1
ATOM 689 O O . GLN A 1 89 ? -8.499 7.047 1.025 1.00 91.31 89 GLN A O 1
ATOM 694 N N . ALA A 1 90 ? -8.438 7.067 3.272 1.00 88.38 90 ALA A N 1
ATOM 695 C CA . ALA A 1 90 ? -7.192 7.824 3.357 1.00 88.38 90 ALA A CA 1
ATOM 696 C C . ALA A 1 90 ? -6.036 7.078 2.670 1.00 88.38 90 ALA A C 1
ATOM 698 O O . ALA A 1 90 ? -5.294 7.667 1.883 1.00 88.38 90 ALA A O 1
ATOM 699 N N . TRP A 1 91 ? -5.927 5.767 2.899 1.00 93.25 91 TRP A N 1
ATOM 700 C CA . TRP A 1 91 ? -4.933 4.930 2.229 1.00 93.25 91 TRP A CA 1
ATOM 701 C C . TRP A 1 91 ? -5.140 4.879 0.705 1.00 93.25 91 TRP A C 1
ATOM 703 O O . TRP A 1 91 ? -4.180 5.017 -0.051 1.00 93.25 91 TRP A O 1
ATOM 713 N N . LEU A 1 92 ? -6.384 4.764 0.224 1.00 91.88 92 LEU A N 1
ATOM 714 C CA . LEU A 1 92 ? -6.702 4.796 -1.212 1.00 91.88 92 LEU A CA 1
ATOM 715 C C . LEU A 1 92 ? -6.354 6.144 -1.863 1.00 91.88 92 LEU A C 1
ATOM 717 O O . LEU A 1 92 ? -5.870 6.178 -2.999 1.00 91.88 92 LEU A O 1
ATOM 721 N N . ALA A 1 93 ? -6.560 7.254 -1.153 1.00 92.38 93 ALA A N 1
ATOM 722 C CA . ALA A 1 93 ? -6.155 8.577 -1.619 1.00 92.38 93 ALA A CA 1
ATOM 723 C C . ALA A 1 93 ? -4.625 8.676 -1.754 1.00 92.38 93 ALA A C 1
ATOM 725 O O . ALA A 1 93 ? -4.120 9.166 -2.767 1.00 92.38 93 ALA A O 1
ATOM 726 N N . GLN A 1 94 ? -3.877 8.144 -0.782 1.00 92.56 94 GLN A N 1
ATOM 727 C CA . GLN A 1 94 ? -2.414 8.082 -0.847 1.00 92.56 94 GLN A CA 1
ATOM 728 C C . GLN A 1 94 ? -1.923 7.175 -1.985 1.00 92.56 94 GLN A C 1
ATOM 730 O O . GLN A 1 94 ? -0.971 7.524 -2.682 1.00 92.56 94 GLN A O 1
ATOM 735 N N . GLU A 1 95 ? -2.590 6.045 -2.223 1.00 93.00 95 GLU A N 1
ATOM 736 C CA . GLU A 1 95 ? -2.282 5.153 -3.342 1.00 93.00 95 GLU A CA 1
ATOM 737 C C . GLU A 1 95 ? -2.508 5.845 -4.694 1.00 93.00 95 GLU A C 1
ATOM 739 O O . GLU A 1 95 ? -1.676 5.746 -5.597 1.00 93.00 95 GLU A O 1
ATOM 744 N N . THR A 1 96 ? -3.593 6.613 -4.814 1.00 92.75 96 THR A N 1
ATOM 745 C CA . THR A 1 96 ? -3.889 7.419 -6.007 1.00 92.75 96 THR A CA 1
ATOM 746 C C . THR A 1 96 ? -2.805 8.474 -6.240 1.00 92.75 96 THR A C 1
ATOM 748 O O . THR A 1 96 ? -2.287 8.612 -7.351 1.00 92.75 96 THR A O 1
ATOM 751 N N . LEU A 1 97 ? -2.387 9.177 -5.181 1.00 90.38 97 LEU A N 1
ATOM 752 C CA . LEU A 1 97 ? -1.288 10.139 -5.253 1.00 90.38 97 LEU A CA 1
ATOM 753 C C . LEU A 1 97 ? 0.016 9.461 -5.693 1.00 90.38 97 LEU A C 1
ATOM 755 O O . LEU A 1 97 ? 0.671 9.942 -6.618 1.00 90.38 97 LEU A O 1
ATOM 759 N N . ARG A 1 98 ? 0.365 8.313 -5.101 1.00 92.81 98 ARG A N 1
ATOM 760 C CA . ARG A 1 98 ? 1.543 7.526 -5.492 1.00 92.81 98 ARG A CA 1
ATOM 761 C C . ARG A 1 98 ? 1.503 7.161 -6.971 1.00 92.81 98 ARG A C 1
ATOM 763 O O . ARG A 1 98 ? 2.528 7.269 -7.642 1.00 92.81 98 ARG A O 1
ATOM 770 N N . GLN A 1 99 ? 0.355 6.722 -7.490 1.00 91.50 99 GLN A N 1
ATOM 771 C CA . GLN A 1 99 ? 0.209 6.383 -8.910 1.00 91.50 99 GLN A CA 1
ATOM 772 C C . GLN A 1 99 ? 0.483 7.596 -9.803 1.00 91.50 99 GLN A C 1
ATOM 774 O O . GLN A 1 99 ? 1.276 7.485 -10.736 1.00 91.50 99 GLN A O 1
ATOM 779 N N . SER A 1 100 ? -0.056 8.767 -9.449 1.00 90.50 100 SER A N 1
ATOM 780 C CA . SER A 1 100 ? 0.192 10.008 -10.194 1.00 90.50 100 SER A CA 1
ATOM 781 C C . SER A 1 100 ? 1.671 10.433 -10.191 1.00 90.50 100 SER A C 1
ATOM 783 O O . SER A 1 100 ? 2.186 10.893 -11.211 1.00 90.50 100 SER A O 1
ATOM 785 N N . ILE A 1 101 ? 2.387 10.232 -9.074 1.00 89.06 101 ILE A N 1
ATOM 786 C CA . ILE A 1 101 ? 3.838 10.473 -8.994 1.00 89.06 101 ILE A CA 1
ATOM 787 C C . ILE A 1 101 ? 4.573 9.468 -9.884 1.00 89.06 101 ILE A C 1
ATOM 789 O O . ILE A 1 101 ? 5.446 9.860 -10.651 1.00 89.06 101 ILE A O 1
ATOM 793 N N . GLY A 1 102 ? 4.191 8.189 -9.828 1.00 89.12 102 GLY A N 1
ATOM 794 C CA . GLY A 1 102 ? 4.800 7.127 -10.629 1.00 89.12 102 GLY A CA 1
ATOM 795 C C . GLY A 1 102 ? 4.672 7.335 -12.138 1.00 89.12 102 GLY A C 1
ATOM 796 O O . GLY A 1 102 ? 5.597 7.016 -12.881 1.00 89.12 102 GLY A O 1
ATOM 797 N N . GLU A 1 103 ? 3.563 7.910 -12.602 1.00 89.38 103 GLU A N 1
ATOM 798 C CA . GLU A 1 103 ? 3.384 8.264 -14.013 1.00 89.38 103 GLU A CA 1
ATOM 799 C C . GLU A 1 103 ? 4.334 9.379 -14.457 1.00 89.38 103 GLU A C 1
ATOM 801 O O . GLU A 1 103 ? 4.949 9.265 -15.515 1.00 89.38 103 GLU A O 1
ATOM 806 N N . ARG A 1 104 ? 4.506 10.421 -13.633 1.00 87.00 104 ARG A N 1
ATOM 807 C CA . ARG A 1 104 ? 5.402 11.554 -13.930 1.00 87.00 104 ARG A CA 1
ATOM 808 C C . ARG A 1 104 ? 6.878 11.196 -13.798 1.00 87.00 104 ARG A C 1
ATOM 810 O O . ARG A 1 104 ? 7.716 11.778 -14.473 1.00 87.00 104 ARG A O 1
ATOM 817 N N . ALA A 1 105 ? 7.188 10.257 -12.914 1.00 86.19 105 ALA A N 1
ATOM 818 C CA . ALA A 1 105 ? 8.548 9.895 -12.554 1.00 86.19 105 ALA A CA 1
ATOM 819 C C . ALA A 1 105 ? 9.087 8.666 -13.305 1.00 86.19 105 ALA A C 1
ATOM 821 O O . ALA A 1 105 ? 10.163 8.167 -12.974 1.00 86.19 105 ALA A O 1
ATOM 822 N N . ARG A 1 106 ? 8.349 8.159 -14.304 1.00 80.19 106 ARG A N 1
ATOM 823 C CA . ARG A 1 106 ? 8.667 6.904 -15.000 1.00 80.19 106 ARG A CA 1
ATOM 824 C C . ARG A 1 106 ? 10.083 6.881 -15.577 1.00 80.19 106 ARG A C 1
ATOM 826 O O . ARG A 1 106 ? 10.750 5.854 -15.472 1.00 80.19 106 ARG A O 1
ATOM 833 N N . ASP A 1 107 ? 10.530 8.008 -16.118 1.00 80.69 107 ASP A N 1
ATOM 834 C CA . ASP A 1 107 ? 11.772 8.101 -16.889 1.00 80.69 107 ASP A CA 1
ATOM 835 C C . ASP A 1 107 ? 12.987 8.541 -16.056 1.00 80.69 107 ASP A C 1
ATOM 837 O O . ASP A 1 107 ? 14.083 8.670 -16.599 1.00 80.69 107 ASP A O 1
ATOM 841 N N . VAL A 1 108 ? 12.823 8.760 -14.744 1.00 84.69 108 VAL A N 1
ATOM 842 C CA . VAL A 1 108 ? 13.908 9.225 -13.866 1.00 84.69 108 VAL A CA 1
ATOM 843 C C . VAL A 1 108 ? 14.308 8.112 -12.881 1.00 84.69 108 VAL A C 1
ATOM 845 O O . VAL A 1 108 ? 13.552 7.821 -11.947 1.00 84.69 108 VAL A O 1
ATOM 848 N N . PRO A 1 109 ? 15.478 7.465 -13.056 1.00 79.50 109 PRO A N 1
ATOM 849 C CA . PRO A 1 109 ? 15.887 6.302 -12.261 1.00 79.50 109 PRO A CA 1
ATOM 850 C C . PRO A 1 109 ? 15.913 6.541 -10.746 1.00 79.50 109 PRO A C 1
ATOM 852 O O . PRO A 1 109 ? 15.512 5.673 -9.971 1.00 79.50 109 PRO A O 1
ATOM 855 N N . GLU A 1 110 ? 16.335 7.723 -10.301 1.00 82.69 110 GLU A N 1
ATOM 856 C CA . GLU A 1 110 ? 16.421 8.089 -8.885 1.00 82.69 110 GLU A CA 1
ATOM 857 C C . GLU A 1 110 ? 15.041 8.084 -8.217 1.00 82.69 110 GLU A C 1
ATOM 859 O O . GLU A 1 110 ? 14.891 7.666 -7.064 1.00 82.69 110 GLU A O 1
ATOM 864 N N . TRP A 1 111 ? 14.003 8.478 -8.959 1.00 85.88 111 TRP A N 1
ATOM 865 C CA . TRP A 1 111 ? 12.636 8.466 -8.453 1.00 85.88 111 TRP A CA 1
ATOM 866 C C . TRP A 1 111 ? 12.081 7.056 -8.280 1.00 85.88 111 TRP A C 1
ATOM 868 O O . TRP A 1 111 ? 11.237 6.849 -7.411 1.00 85.88 111 TRP A O 1
ATOM 878 N N . GLN A 1 112 ? 12.574 6.066 -9.026 1.00 83.94 112 GLN A N 1
ATOM 879 C CA . GLN A 1 112 ? 12.158 4.673 -8.839 1.00 83.94 112 GLN A CA 1
ATOM 880 C C . GLN A 1 112 ? 12.525 4.168 -7.438 1.00 83.94 112 GLN A C 1
ATOM 882 O O . GLN A 1 112 ? 11.742 3.469 -6.798 1.00 83.94 112 GLN A O 1
ATOM 887 N N . ILE A 1 113 ? 13.686 4.569 -6.910 1.00 83.50 113 ILE A N 1
ATOM 888 C CA . ILE A 1 113 ? 14.102 4.221 -5.543 1.00 83.50 113 ILE A CA 1
ATOM 889 C C . ILE A 1 113 ? 13.160 4.864 -4.520 1.00 83.50 113 ILE A C 1
ATOM 891 O O . ILE A 1 113 ? 12.749 4.215 -3.556 1.00 83.50 113 ILE A O 1
ATOM 895 N N . PHE A 1 114 ? 12.792 6.127 -4.737 1.00 86.69 114 PHE A N 1
ATOM 896 C CA . PHE A 1 114 ? 11.843 6.836 -3.882 1.00 86.69 114 PHE A CA 1
ATOM 897 C C . PHE A 1 114 ? 10.450 6.188 -3.906 1.00 86.69 114 PHE A C 1
ATOM 899 O O . PHE A 1 114 ? 9.881 5.929 -2.845 1.00 86.69 114 PHE A O 1
ATOM 906 N N . LEU A 1 115 ? 9.938 5.840 -5.090 1.00 87.81 115 LEU A N 1
ATOM 907 C CA . LEU A 1 115 ? 8.656 5.149 -5.251 1.00 87.81 115 LEU A CA 1
ATOM 908 C C . LEU A 1 115 ? 8.636 3.804 -4.521 1.00 87.81 115 LEU A C 1
ATOM 910 O O . LEU A 1 115 ? 7.674 3.522 -3.815 1.00 87.81 115 LEU A O 1
ATOM 914 N N . ARG A 1 116 ? 9.721 3.020 -4.584 1.00 88.38 116 ARG A N 1
ATOM 915 C CA . ARG A 1 116 ? 9.833 1.756 -3.832 1.00 88.38 116 ARG A CA 1
ATOM 916 C C . ARG A 1 116 ? 9.761 1.959 -2.318 1.00 88.38 116 ARG A C 1
ATOM 918 O O . ARG A 1 116 ? 9.186 1.137 -1.609 1.00 88.38 116 ARG A O 1
ATOM 925 N N . ARG A 1 117 ? 10.333 3.052 -1.801 1.00 88.50 117 ARG A N 1
ATOM 926 C CA . ARG A 1 117 ? 10.225 3.399 -0.372 1.00 88.50 117 ARG A CA 1
ATOM 927 C C . ARG A 1 117 ? 8.803 3.816 -0.007 1.00 88.50 117 ARG A C 1
ATOM 929 O O . ARG A 1 117 ? 8.308 3.387 1.030 1.00 88.50 117 ARG A O 1
ATOM 936 N N . LEU A 1 118 ? 8.137 4.599 -0.857 1.00 88.69 118 LEU A N 1
ATOM 937 C CA . LEU A 1 118 ? 6.721 4.930 -0.671 1.00 88.69 118 LEU A CA 1
ATOM 938 C C . LEU A 1 118 ? 5.842 3.676 -0.682 1.00 88.69 118 LEU A C 1
ATOM 940 O O . LEU A 1 118 ? 4.971 3.546 0.173 1.00 88.69 118 LEU A O 1
ATOM 944 N N . ASP A 1 119 ? 6.104 2.732 -1.585 1.00 92.00 119 ASP A N 1
ATOM 945 C CA . ASP A 1 119 ? 5.381 1.459 -1.645 1.00 92.00 119 ASP A CA 1
ATOM 946 C C . ASP A 1 119 ? 5.506 0.674 -0.340 1.00 92.00 119 ASP A C 1
ATOM 948 O O . ASP A 1 119 ? 4.506 0.183 0.186 1.00 92.00 119 ASP A O 1
ATOM 952 N N . TYR A 1 120 ? 6.721 0.609 0.214 1.00 89.50 120 TYR A N 1
ATOM 953 C CA . TYR A 1 120 ? 6.973 -0.020 1.508 1.00 89.50 120 TYR A CA 1
ATOM 954 C C . TYR A 1 120 ? 6.202 0.664 2.646 1.00 89.50 120 TYR A C 1
ATOM 956 O O . TYR A 1 120 ? 5.576 -0.018 3.457 1.00 89.50 120 TYR A O 1
ATOM 964 N N . LEU A 1 121 ? 6.207 2.001 2.698 1.00 89.38 121 LEU A N 1
ATOM 965 C CA . LEU A 1 121 ? 5.484 2.755 3.727 1.00 89.38 121 LEU A CA 1
ATOM 966 C C . LEU A 1 121 ? 3.965 2.556 3.626 1.00 89.38 121 LEU A C 1
ATOM 968 O O . LEU A 1 121 ? 3.312 2.342 4.647 1.00 89.38 121 LEU A O 1
ATOM 972 N N . LEU A 1 122 ? 3.410 2.553 2.410 1.00 89.50 122 LEU A N 1
ATOM 973 C CA . LEU A 1 122 ? 1.986 2.301 2.174 1.00 89.50 122 LEU A CA 1
ATOM 974 C C . LEU A 1 122 ? 1.580 0.877 2.559 1.00 89.50 122 LEU A C 1
ATOM 976 O O . LEU A 1 122 ? 0.521 0.686 3.160 1.00 89.50 122 LEU A O 1
ATOM 980 N N . GLU A 1 123 ? 2.407 -0.124 2.240 1.00 91.44 123 GLU A N 1
ATOM 981 C CA . GLU A 1 123 ? 2.187 -1.497 2.706 1.00 91.44 123 GLU A CA 1
ATOM 982 C C . GLU A 1 123 ? 2.229 -1.585 4.235 1.00 91.44 123 GLU A C 1
ATOM 984 O O . GLU A 1 123 ? 1.393 -2.260 4.838 1.00 91.44 123 GLU A O 1
ATOM 989 N N . LEU A 1 124 ? 3.203 -0.930 4.870 1.00 86.56 124 LEU A N 1
ATOM 990 C CA . LEU A 1 124 ? 3.357 -0.958 6.320 1.00 86.56 124 LEU A CA 1
ATOM 991 C C . LEU A 1 124 ? 2.139 -0.340 7.012 1.00 86.56 124 LEU A C 1
ATOM 993 O O . LEU A 1 124 ? 1.613 -0.937 7.947 1.00 86.56 124 LEU A O 1
ATOM 997 N N . GLN A 1 125 ? 1.661 0.804 6.524 1.00 88.44 125 GLN A N 1
ATOM 998 C CA . GLN A 1 125 ? 0.505 1.506 7.079 1.00 88.44 125 GLN A CA 1
ATOM 999 C C . GLN A 1 125 ? -0.770 0.652 7.044 1.00 88.44 125 GLN A C 1
ATOM 1001 O O . GLN A 1 125 ? -1.482 0.571 8.045 1.00 88.44 125 GLN A O 1
ATOM 1006 N N . ILE A 1 126 ? -1.065 -0.023 5.927 1.00 89.62 126 ILE A N 1
ATOM 1007 C CA . ILE A 1 126 ? -2.266 -0.869 5.855 1.00 89.62 126 ILE A CA 1
ATOM 1008 C C . ILE A 1 126 ? -2.115 -2.160 6.666 1.00 89.62 126 ILE A C 1
ATOM 1010 O O . ILE A 1 126 ? -3.074 -2.611 7.293 1.00 89.62 126 ILE A O 1
ATOM 1014 N N . LYS A 1 127 ? -0.901 -2.726 6.746 1.00 85.06 127 LYS A N 1
ATOM 1015 C CA . LYS A 1 127 ? -0.611 -3.878 7.615 1.00 85.06 127 LYS A CA 1
ATOM 1016 C C . LYS A 1 127 ? -0.823 -3.533 9.088 1.00 85.06 127 LYS A C 1
ATOM 1018 O O . LYS A 1 127 ? -1.491 -4.292 9.791 1.00 85.06 127 LYS A O 1
ATOM 1023 N N . THR A 1 128 ? -0.296 -2.404 9.561 1.00 78.56 128 THR A N 1
ATOM 1024 C CA . THR A 1 128 ? -0.461 -1.976 10.959 1.00 78.56 128 THR A CA 1
ATOM 1025 C C . THR A 1 128 ? -1.916 -1.639 11.269 1.00 78.56 128 THR A C 1
ATOM 1027 O O . THR A 1 128 ? -2.428 -2.098 12.292 1.00 78.56 128 THR A O 1
ATOM 1030 N N . ALA A 1 129 ? -2.620 -0.954 10.361 1.00 80.50 129 ALA A N 1
ATOM 1031 C CA . ALA A 1 129 ? -4.056 -0.704 10.485 1.00 80.50 129 ALA A CA 1
ATOM 1032 C C . ALA A 1 129 ? -4.860 -2.014 10.571 1.00 80.50 129 ALA A C 1
ATOM 1034 O O . ALA A 1 129 ? -5.689 -2.180 11.466 1.00 80.50 129 ALA A O 1
ATOM 1035 N N . GLY A 1 130 ? -4.569 -2.987 9.704 1.00 81.19 130 GLY A N 1
ATOM 1036 C CA . GLY A 1 130 ? -5.216 -4.300 9.714 1.00 81.19 130 GLY A CA 1
ATOM 1037 C C . GLY A 1 130 ? -4.926 -5.123 10.975 1.00 81.19 130 GLY A C 1
ATOM 1038 O O . GLY A 1 130 ? -5.792 -5.859 11.452 1.00 81.19 130 GLY A O 1
ATOM 1039 N N . VAL A 1 131 ? -3.727 -5.016 11.557 1.00 77.62 131 VAL A N 1
ATOM 1040 C CA . VAL A 1 131 ? -3.410 -5.639 12.856 1.00 77.62 131 VAL A CA 1
ATOM 1041 C C . VAL A 1 131 ? -4.193 -4.966 13.981 1.00 77.62 131 VAL A C 1
ATOM 1043 O O . VAL A 1 131 ? -4.866 -5.663 14.741 1.00 77.62 131 VAL A O 1
ATOM 1046 N N . ALA A 1 132 ? -4.169 -3.634 14.061 1.00 74.06 132 ALA A N 1
ATOM 1047 C CA . ALA A 1 132 ? -4.891 -2.880 15.084 1.00 74.06 132 ALA A CA 1
ATOM 1048 C C . ALA A 1 132 ? -6.401 -3.165 15.044 1.00 7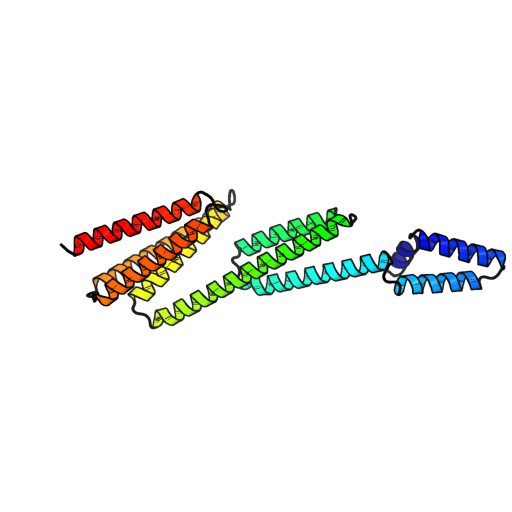4.06 132 ALA A C 1
ATOM 1050 O O . ALA A 1 132 ? -7.027 -3.388 16.082 1.00 74.06 132 ALA A O 1
ATOM 1051 N N . ALA A 1 133 ? -6.968 -3.237 13.841 1.00 79.88 133 ALA A N 1
ATOM 1052 C CA . ALA A 1 133 ? -8.362 -3.579 13.618 1.00 79.88 133 ALA A CA 1
ATOM 1053 C C . ALA A 1 133 ? -8.716 -5.001 14.084 1.00 79.88 133 ALA A C 1
ATOM 1055 O O . ALA A 1 133 ? -9.727 -5.200 14.759 1.00 79.88 133 ALA A O 1
ATOM 1056 N N . ARG A 1 134 ? -7.867 -5.994 13.783 1.00 79.38 134 ARG A N 1
ATOM 1057 C CA . ARG A 1 134 ? -8.055 -7.380 14.248 1.00 79.38 134 ARG A CA 1
ATOM 1058 C C . ARG A 1 134 ? -7.941 -7.503 15.764 1.00 79.38 134 ARG A C 1
ATOM 1060 O O . ARG A 1 134 ? -8.724 -8.235 16.365 1.00 79.38 134 ARG A O 1
ATOM 1067 N N . VAL A 1 135 ? -7.009 -6.783 16.387 1.00 71.25 135 VAL A N 1
ATOM 1068 C CA . VAL A 1 135 ? -6.898 -6.731 17.852 1.00 71.25 135 VAL A CA 1
ATOM 1069 C C . VAL A 1 135 ? -8.166 -6.127 18.452 1.00 71.25 135 VAL A C 1
ATOM 1071 O O . VAL A 1 135 ? -8.761 -6.744 19.328 1.00 71.25 135 VAL A O 1
ATOM 1074 N N . HIS A 1 136 ? -8.653 -4.999 17.927 1.00 72.25 136 HIS A N 1
ATOM 1075 C CA . HIS A 1 136 ? -9.927 -4.415 18.357 1.00 72.25 136 HIS A CA 1
ATOM 1076 C C . HIS A 1 136 ? -11.116 -5.361 18.158 1.00 72.25 136 HIS A C 1
ATOM 1078 O O . HIS A 1 136 ? -11.992 -5.437 19.014 1.00 72.25 136 HIS A O 1
ATOM 1084 N N . ALA A 1 137 ? -11.170 -6.095 17.044 1.00 74.31 137 ALA A N 1
ATOM 1085 C CA . ALA A 1 137 ? -12.210 -7.091 16.801 1.00 74.31 137 ALA A CA 1
ATOM 1086 C C . ALA A 1 137 ? -12.161 -8.230 17.831 1.00 74.31 137 ALA A C 1
ATOM 1088 O O . ALA A 1 137 ? -13.198 -8.575 18.392 1.00 74.31 137 ALA A O 1
ATOM 1089 N N . LYS A 1 138 ? -10.969 -8.752 18.150 1.00 73.19 138 LYS A N 1
ATOM 1090 C CA . LYS A 1 138 ? -10.799 -9.764 19.203 1.00 73.19 138 LYS A CA 1
ATOM 1091 C C . LYS A 1 138 ? -11.172 -9.228 20.579 1.00 73.19 138 LYS A C 1
ATOM 1093 O O . LYS A 1 138 ? -11.891 -9.906 21.298 1.00 73.19 138 LYS A O 1
ATOM 1098 N N . ILE A 1 139 ? -10.739 -8.018 20.938 1.00 69.44 139 ILE A N 1
ATOM 1099 C CA . ILE A 1 139 ? -11.117 -7.384 22.210 1.00 69.44 139 ILE A CA 1
ATOM 1100 C C . ILE A 1 139 ? -12.639 -7.245 22.294 1.00 69.44 139 ILE A C 1
ATOM 1102 O O . ILE A 1 139 ? -13.210 -7.603 23.316 1.00 69.44 139 ILE A O 1
ATOM 1106 N N . ARG A 1 140 ? -13.308 -6.812 21.215 1.00 71.31 140 ARG A N 1
ATOM 1107 C CA . ARG A 1 140 ? -14.779 -6.771 21.151 1.00 71.31 140 ARG A CA 1
ATOM 1108 C C . ARG A 1 140 ? -15.403 -8.151 21.348 1.00 71.31 140 ARG A C 1
ATOM 1110 O O . ARG A 1 140 ? -16.337 -8.272 22.128 1.00 71.31 140 ARG A O 1
ATOM 1117 N N . GLN A 1 141 ? -14.877 -9.177 20.683 1.00 73.31 141 GLN A N 1
ATOM 1118 C CA . GLN A 1 141 ? -15.365 -10.549 20.816 1.00 73.31 141 GLN A CA 1
ATOM 1119 C C . GLN A 1 141 ? -15.206 -11.077 22.251 1.00 73.31 141 GLN A C 1
ATOM 1121 O O . GLN A 1 141 ? -16.150 -11.639 22.793 1.00 73.31 141 GLN A O 1
ATOM 1126 N N . TYR A 1 142 ? -14.047 -10.860 22.883 1.00 68.69 142 TYR A N 1
ATOM 1127 C CA . TYR A 1 142 ? -13.799 -11.253 24.274 1.00 68.69 142 TYR A CA 1
ATOM 1128 C C . TYR A 1 142 ? -14.642 -10.454 25.265 1.00 68.69 142 TYR A C 1
ATOM 1130 O O . TYR A 1 142 ? -15.172 -11.028 26.210 1.00 68.69 142 TYR A O 1
ATOM 1138 N N . ALA A 1 143 ? -14.773 -9.142 25.068 1.00 67.81 143 ALA A N 1
ATOM 1139 C CA . ALA A 1 143 ? -15.615 -8.303 25.910 1.00 67.81 143 ALA A CA 1
ATOM 1140 C C . ALA A 1 143 ? -17.083 -8.730 25.818 1.00 67.81 143 ALA A C 1
ATOM 1142 O O . ALA A 1 143 ? -17.762 -8.750 26.832 1.00 67.81 143 ALA A O 1
ATOM 1143 N N . TRP A 1 144 ? -17.559 -9.110 24.629 1.00 69.81 144 TRP A N 1
ATOM 1144 C CA . TRP A 1 144 ? -18.919 -9.606 24.440 1.00 69.81 144 TRP A CA 1
ATOM 1145 C C . TRP A 1 144 ? -19.125 -10.986 25.078 1.00 69.81 144 TRP A C 1
ATOM 1147 O O . TRP A 1 144 ? -20.041 -11.134 25.876 1.00 69.81 144 TRP A O 1
ATOM 1157 N N . ALA A 1 145 ? -18.231 -11.947 24.815 1.00 68.94 145 ALA A N 1
ATOM 1158 C CA . ALA A 1 145 ? -18.311 -13.296 25.382 1.00 68.94 145 ALA A CA 1
ATOM 1159 C C . ALA A 1 145 ? -18.244 -13.301 26.919 1.00 68.94 145 ALA A C 1
ATOM 1161 O O . ALA A 1 145 ? -18.956 -14.054 27.566 1.00 68.94 145 ALA A O 1
ATOM 1162 N N . ASN A 1 146 ? -17.422 -12.432 27.514 1.00 62.41 146 ASN A N 1
ATOM 1163 C CA . ASN A 1 146 ? -17.318 -12.335 28.969 1.00 62.41 146 ASN A CA 1
ATOM 1164 C C . ASN A 1 146 ? -18.369 -11.404 29.588 1.00 62.41 146 ASN A C 1
ATOM 1166 O O . ASN A 1 146 ? -18.578 -11.469 30.789 1.00 62.41 146 ASN A O 1
ATOM 1170 N N . ALA A 1 147 ? -19.035 -10.536 28.819 1.00 59.91 147 ALA A N 1
ATOM 1171 C CA . ALA A 1 147 ? -20.129 -9.713 29.341 1.00 59.91 147 ALA A CA 1
ATOM 1172 C C . ALA A 1 147 ? -21.404 -10.522 29.620 1.00 59.91 147 ALA A C 1
ATOM 1174 O O . ALA A 1 147 ? -22.296 -10.000 30.283 1.00 59.91 147 ALA A O 1
ATOM 1175 N N . GLU A 1 148 ? -21.497 -11.752 29.111 1.00 58.41 148 GLU A N 1
ATOM 1176 C CA . GLU A 1 148 ? -22.605 -12.673 29.383 1.00 58.41 148 GLU A CA 1
ATOM 1177 C C . GLU A 1 148 ? -22.441 -13.376 30.748 1.00 58.41 148 GLU A C 1
ATOM 1179 O O . GLU A 1 148 ? -23.438 -13.635 31.416 1.00 58.41 148 GLU A O 1
ATOM 1184 N N . ASP A 1 149 ? -21.194 -13.549 31.215 1.00 54.44 149 ASP A N 1
ATOM 1185 C CA . ASP A 1 149 ? -20.845 -14.198 32.494 1.00 54.44 149 ASP A CA 1
ATOM 1186 C C . ASP A 1 149 ? -20.285 -13.237 33.574 1.00 54.44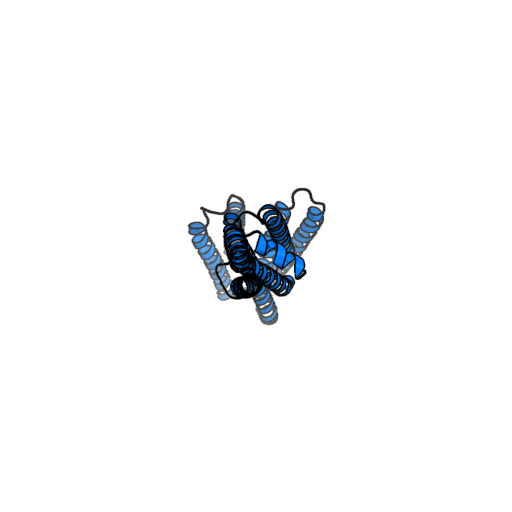 149 ASP A C 1
ATOM 1188 O O . ASP A 1 149 ? -20.110 -13.628 34.731 1.00 54.44 149 ASP A O 1
ATOM 1192 N N . ALA A 1 150 ? -19.965 -11.982 33.237 1.00 54.75 150 ALA A N 1
ATOM 1193 C CA . ALA A 1 150 ? -19.392 -11.012 34.174 1.00 54.75 150 ALA A CA 1
ATOM 1194 C C . ALA A 1 150 ? -20.453 -10.318 35.043 1.00 54.75 150 ALA A C 1
ATOM 1196 O O . ALA A 1 150 ? -21.521 -9.937 34.562 1.00 54.75 150 ALA A O 1
ATOM 1197 N N . ASP A 1 151 ? -20.096 -10.055 36.309 1.00 66.25 151 ASP A N 1
ATOM 1198 C CA . ASP A 1 151 ? -20.845 -9.176 37.218 1.00 66.25 151 ASP A CA 1
ATOM 1199 C C . ASP A 1 151 ? -21.250 -7.882 36.475 1.00 66.25 151 ASP A C 1
ATOM 1201 O O . ASP A 1 151 ? -20.388 -7.266 35.824 1.00 66.25 151 ASP A O 1
ATOM 1205 N N . PRO A 1 152 ? -22.531 -7.456 36.510 1.00 64.25 152 PRO A N 1
ATOM 1206 C CA . PRO A 1 152 ? -23.038 -6.442 35.589 1.00 64.25 152 PRO A CA 1
ATOM 1207 C C . PRO A 1 152 ? -22.332 -5.086 35.733 1.00 64.25 152 PRO A C 1
ATOM 1209 O O . PRO A 1 152 ? -22.339 -4.280 34.800 1.00 64.25 152 PRO A O 1
ATOM 1212 N N . VAL A 1 153 ? -21.647 -4.854 36.858 1.00 64.12 153 VAL A N 1
ATOM 1213 C CA . VAL A 1 153 ? -20.785 -3.689 37.082 1.00 64.12 153 VAL A CA 1
ATOM 1214 C C . VAL A 1 153 ? -19.553 -3.695 36.164 1.00 64.12 153 VAL A C 1
ATOM 1216 O O . VAL A 1 153 ? -19.235 -2.675 35.544 1.00 64.12 153 VAL A O 1
ATOM 1219 N N . SER A 1 154 ? -18.884 -4.842 36.018 1.00 66.06 154 SER A N 1
ATOM 1220 C CA . SER A 1 154 ? -17.723 -5.029 35.132 1.00 66.06 154 SER A CA 1
ATOM 1221 C C . SER A 1 154 ? -18.127 -4.969 33.654 1.00 66.06 154 SER A C 1
ATOM 1223 O O . SER A 1 154 ? -17.477 -4.314 32.830 1.00 66.06 154 SER A O 1
ATOM 1225 N N . ALA A 1 155 ? -19.271 -5.575 33.320 1.00 64.25 155 ALA A N 1
ATOM 1226 C CA . ALA A 1 155 ? -19.836 -5.504 31.976 1.00 64.25 155 ALA A CA 1
ATOM 1227 C C . ALA A 1 155 ? -20.208 -4.057 31.596 1.00 64.25 155 ALA A C 1
ATOM 1229 O O . ALA A 1 155 ? -19.887 -3.599 30.496 1.00 64.25 155 ALA A O 1
ATOM 1230 N N . GLY A 1 156 ? -20.829 -3.308 32.514 1.00 65.12 156 GLY A N 1
ATOM 1231 C CA . GLY A 1 156 ? -21.194 -1.906 32.306 1.00 65.12 156 GLY A CA 1
ATOM 1232 C C . GLY A 1 156 ? -19.982 -0.981 32.165 1.00 65.12 156 GLY A C 1
ATOM 1233 O O . GLY A 1 156 ? -19.937 -0.172 31.239 1.00 65.12 156 GLY A O 1
ATOM 1234 N N . THR A 1 157 ? -18.953 -1.134 33.004 1.00 68.44 157 THR A N 1
ATOM 1235 C CA . THR A 1 157 ? -17.706 -0.346 32.889 1.00 68.44 157 THR A CA 1
ATOM 1236 C C . THR A 1 157 ? -16.951 -0.638 31.593 1.00 68.44 157 THR A C 1
ATOM 1238 O O . THR A 1 157 ? -16.501 0.297 30.926 1.00 68.44 157 THR A O 1
ATOM 1241 N N . THR A 1 158 ? -16.885 -1.904 31.173 1.00 69.00 158 THR A N 1
ATOM 1242 C CA . THR A 1 158 ? -16.265 -2.294 29.895 1.00 69.00 158 THR A CA 1
ATOM 1243 C C . THR A 1 158 ? -17.011 -1.696 28.698 1.00 69.00 158 THR A C 1
ATOM 1245 O O . THR A 1 158 ? -16.383 -1.172 27.775 1.00 69.00 158 THR A O 1
ATOM 1248 N N . ARG A 1 159 ? -18.352 -1.691 28.723 1.00 67.44 159 ARG A N 1
ATOM 1249 C CA . ARG A 1 159 ? -19.166 -1.037 27.682 1.00 67.44 159 ARG A CA 1
ATOM 1250 C C . ARG A 1 159 ? -18.953 0.478 27.649 1.00 67.44 159 ARG A C 1
ATOM 1252 O O . ARG A 1 159 ? -18.831 1.043 26.567 1.00 67.44 159 ARG A O 1
ATOM 1259 N N . ILE A 1 160 ? -18.853 1.144 28.802 1.00 68.44 160 ILE A N 1
ATOM 1260 C CA . ILE A 1 160 ? -18.606 2.596 28.867 1.00 68.44 160 ILE A CA 1
ATOM 1261 C C . ILE A 1 160 ? -17.236 2.954 28.284 1.00 68.44 160 ILE A C 1
ATOM 1263 O O . ILE A 1 160 ? -17.161 3.859 27.453 1.00 68.44 160 ILE A O 1
ATOM 1267 N N . ALA A 1 161 ? -16.178 2.227 28.656 1.00 69.69 161 ALA A N 1
ATOM 1268 C CA . ALA A 1 161 ? -14.835 2.443 28.110 1.00 69.69 161 ALA A CA 1
ATOM 1269 C C . ALA A 1 161 ? -14.800 2.244 26.582 1.00 69.69 161 ALA A C 1
ATOM 1271 O O . ALA A 1 161 ? -14.144 2.995 25.857 1.00 69.69 161 ALA A O 1
ATOM 1272 N N . TYR A 1 162 ? -15.563 1.270 26.079 1.00 71.19 162 TYR A N 1
ATOM 1273 C CA . TYR A 1 162 ? -15.741 1.045 24.648 1.00 71.19 162 TYR A CA 1
ATOM 1274 C C . TYR A 1 162 ? -16.455 2.212 23.943 1.00 71.19 162 TYR A C 1
ATOM 1276 O O . TYR A 1 162 ? -16.004 2.676 22.890 1.00 71.19 162 TYR A O 1
ATOM 1284 N N . TYR A 1 163 ? -17.546 2.730 24.514 1.00 68.19 163 TYR A N 1
ATOM 1285 C CA . TYR A 1 163 ? -18.228 3.891 23.940 1.00 68.19 163 TYR A CA 1
ATOM 1286 C C . TYR A 1 163 ? -17.341 5.137 23.951 1.00 68.19 163 TYR A C 1
ATOM 1288 O O . TYR A 1 163 ? -17.330 5.883 22.976 1.00 68.19 163 TYR A O 1
ATOM 1296 N N . GLU A 1 164 ? -16.537 5.339 24.996 1.00 70.25 164 GLU A N 1
ATOM 1297 C CA . GLU A 1 164 ? -15.574 6.444 25.063 1.00 70.25 164 GLU A CA 1
ATOM 1298 C C . GLU A 1 164 ? -14.510 6.370 23.968 1.00 70.25 164 GLU A C 1
ATOM 1300 O O . GLU A 1 164 ? -14.235 7.379 23.308 1.00 70.25 164 GLU A O 1
ATOM 1305 N N . SER A 1 165 ? -13.954 5.181 23.709 1.00 70.25 165 SER A N 1
ATOM 1306 C CA . SER A 1 165 ? -12.989 5.015 22.617 1.00 70.25 165 SER A CA 1
ATOM 1307 C C . SER A 1 165 ? -13.638 5.254 21.251 1.00 70.25 165 SER A C 1
ATOM 1309 O O . SER A 1 165 ? -13.018 5.836 20.361 1.00 70.25 165 SER A O 1
ATOM 1311 N N . THR A 1 166 ? -14.898 4.844 21.092 1.00 62.75 166 THR A N 1
ATOM 1312 C CA . THR A 1 166 ? -15.652 4.978 19.840 1.00 62.75 166 THR A CA 1
ATOM 1313 C C . THR A 1 166 ? -16.030 6.434 19.557 1.00 62.75 166 THR A C 1
ATOM 1315 O O . THR A 1 166 ? -15.830 6.906 18.440 1.00 62.75 166 THR A O 1
ATOM 1318 N N . VAL A 1 167 ? -16.496 7.180 20.564 1.00 66.56 167 VAL A N 1
ATOM 1319 C CA . VAL A 1 167 ? -16.770 8.625 20.446 1.00 66.56 167 VAL A CA 1
ATOM 1320 C C . VAL A 1 167 ? -15.496 9.387 20.096 1.00 66.56 167 VAL A C 1
ATOM 1322 O O . VAL A 1 167 ? -15.510 10.195 19.171 1.00 66.56 167 VAL A O 1
ATOM 1325 N N . THR A 1 168 ? -14.380 9.079 20.762 1.00 68.81 168 THR A N 1
ATOM 1326 C CA . THR A 1 168 ? -13.085 9.720 20.480 1.00 68.81 168 THR A CA 1
ATOM 1327 C C . THR A 1 168 ? -12.644 9.473 19.034 1.00 68.81 168 THR A C 1
ATOM 1329 O O . THR A 1 168 ? -12.222 10.396 18.340 1.00 68.81 168 THR A O 1
ATOM 1332 N N . ALA A 1 169 ? -12.790 8.238 18.542 1.00 60.66 169 ALA A N 1
ATOM 1333 C CA . ALA A 1 169 ? -12.475 7.902 17.157 1.00 60.66 169 ALA A CA 1
ATOM 1334 C C . ALA A 1 169 ? -13.356 8.678 16.159 1.00 60.66 169 ALA A C 1
ATOM 1336 O O . ALA A 1 169 ? -12.833 9.261 15.212 1.00 60.66 169 ALA A O 1
ATOM 1337 N N . LEU A 1 170 ? -14.671 8.745 16.392 1.00 58.56 170 LEU A N 1
ATOM 1338 C CA . LEU A 1 170 ? -15.602 9.471 15.521 1.00 58.56 170 LEU A CA 1
ATOM 1339 C C . LEU A 1 170 ? -15.374 10.991 15.544 1.00 58.56 170 LEU A C 1
ATOM 1341 O O . LEU A 1 170 ? -15.470 11.642 14.504 1.00 58.56 170 LEU A O 1
ATOM 1345 N N . GLN A 1 171 ? -15.037 11.566 16.699 1.00 70.56 171 GLN A N 1
ATOM 1346 C CA . GLN A 1 171 ? -14.713 12.990 16.827 1.00 70.56 171 GLN A CA 1
ATOM 1347 C C . GLN A 1 171 ? -13.451 13.356 16.036 1.00 70.56 171 GLN A C 1
ATOM 1349 O O . GLN A 1 171 ? -13.458 14.364 15.330 1.00 70.56 171 GLN A O 1
ATOM 1354 N N . ASN A 1 172 ? -12.423 12.503 16.070 1.00 64.06 172 ASN A N 1
ATOM 1355 C CA . ASN A 1 172 ? -11.206 12.679 15.270 1.00 64.06 172 ASN A CA 1
ATOM 1356 C C . ASN A 1 172 ? -11.479 12.579 13.759 1.00 64.06 172 ASN A C 1
ATOM 1358 O O . ASN A 1 172 ? -10.836 13.249 12.954 1.00 64.06 172 ASN A O 1
ATOM 1362 N N . VAL A 1 173 ? -12.449 11.759 13.344 1.00 60.19 173 VAL A N 1
ATOM 1363 C CA . VAL A 1 173 ? -12.903 11.724 11.945 1.00 60.19 173 VAL A CA 1
ATOM 1364 C C . VAL A 1 173 ? -13.646 13.018 11.589 1.00 60.19 173 VAL A C 1
ATOM 1366 O O . VAL A 1 173 ? -13.369 13.631 10.559 1.00 60.19 173 VAL A O 1
ATOM 1369 N N . ALA A 1 174 ? -14.556 13.478 12.452 1.00 64.50 174 ALA A N 1
ATOM 1370 C CA . ALA A 1 174 ? -15.352 14.683 12.223 1.00 64.50 174 ALA A CA 1
ATOM 1371 C C . ALA A 1 174 ? -14.516 15.974 12.173 1.00 64.50 174 ALA A C 1
ATOM 1373 O O . ALA A 1 174 ? -14.886 16.913 11.458 1.00 64.50 174 ALA A O 1
ATOM 1374 N N . SER A 1 175 ? -13.413 16.045 12.927 1.00 69.88 175 SER A N 1
ATOM 1375 C CA . SER A 1 175 ? -12.479 17.179 12.902 1.00 69.88 175 SER A CA 1
ATOM 1376 C C . SER A 1 175 ? -11.688 17.247 11.596 1.00 69.88 175 SER A C 1
ATOM 1378 O O . SER A 1 175 ? -11.410 18.342 11.114 1.00 69.88 175 SER A O 1
ATOM 1380 N N . ASN A 1 176 ? -11.396 16.094 10.991 1.00 64.06 176 ASN A N 1
ATOM 1381 C CA . ASN A 1 176 ? -10.614 15.994 9.758 1.00 64.06 176 ASN A CA 1
ATOM 1382 C C . ASN A 1 176 ? -11.465 16.146 8.480 1.00 64.06 176 ASN A C 1
ATOM 1384 O O . ASN A 1 176 ? -10.928 16.446 7.417 1.00 64.06 176 ASN A O 1
ATOM 1388 N N . ALA A 1 177 ? -12.791 15.994 8.567 1.00 57.38 177 ALA A N 1
ATOM 1389 C CA . ALA A 1 177 ? -13.730 16.108 7.444 1.00 57.38 177 ALA A CA 1
ATOM 1390 C C . ALA A 1 177 ? -14.208 17.559 7.178 1.00 57.38 177 ALA A C 1
ATOM 1392 O O . ALA A 1 177 ? -15.410 17.834 7.098 1.00 57.38 177 ALA A O 1
ATOM 1393 N N . SER A 1 178 ? -13.297 18.537 7.090 1.00 48.66 178 SER A N 1
ATOM 1394 C CA . SER A 1 178 ? -13.683 19.944 6.890 1.00 48.66 178 SER A CA 1
ATOM 1395 C C . SER A 1 178 ? -14.273 20.193 5.491 1.00 48.66 178 SER A C 1
ATOM 1397 O O . SER A 1 178 ? -13.542 20.187 4.504 1.00 48.66 178 SER A O 1
ATOM 1399 N N . GLY A 1 179 ? -15.581 20.473 5.422 1.00 53.59 179 GLY A N 1
ATOM 1400 C CA . GLY A 1 179 ? -16.269 20.966 4.217 1.00 53.59 179 GLY A CA 1
ATOM 1401 C C . GLY A 1 179 ? -17.205 19.974 3.516 1.00 53.59 179 GLY A C 1
ATOM 1402 O O . GLY A 1 179 ? -17.820 20.343 2.521 1.00 53.59 179 GLY A O 1
ATOM 1403 N N . ASP A 1 180 ? -17.346 18.750 4.028 1.00 59.28 180 ASP A N 1
ATOM 1404 C CA . ASP A 1 180 ? -18.104 17.675 3.377 1.00 59.28 180 ASP A CA 1
ATOM 1405 C C . ASP A 1 180 ? -19.479 17.446 4.058 1.00 59.28 180 ASP A C 1
ATOM 1407 O O . ASP A 1 180 ? -19.542 17.395 5.296 1.00 59.28 180 ASP A O 1
ATOM 1411 N N . PRO A 1 181 ? -20.599 17.291 3.313 1.00 51.41 181 PRO A N 1
ATOM 1412 C CA . PRO A 1 181 ? -21.893 16.846 3.854 1.00 51.41 181 PRO A CA 1
ATOM 1413 C C . PRO A 1 181 ? -21.828 15.573 4.721 1.00 51.41 181 PRO A C 1
ATOM 1415 O O . PRO A 1 181 ? -22.706 15.365 5.563 1.00 51.41 181 PRO A O 1
ATOM 1418 N N . SER A 1 182 ? -20.772 14.760 4.601 1.00 56.94 182 SER A N 1
ATOM 1419 C CA . SER A 1 182 ? -20.495 13.615 5.485 1.00 56.94 182 SER A CA 1
ATOM 1420 C C . SER A 1 182 ? -20.362 13.984 6.974 1.00 56.94 182 SER A C 1
ATOM 1422 O O . SER A 1 182 ? -20.682 13.169 7.845 1.00 56.94 182 SER A O 1
ATOM 1424 N N . LYS A 1 183 ? -20.000 15.235 7.300 1.00 68.06 183 LYS A N 1
ATOM 1425 C CA . LYS A 1 183 ? -19.864 15.720 8.685 1.00 68.06 183 LYS A CA 1
ATOM 1426 C C . LYS A 1 183 ? -21.178 15.654 9.470 1.00 68.06 183 LYS A C 1
ATOM 1428 O O . LYS A 1 183 ? -21.159 15.364 10.664 1.00 68.06 183 LYS A O 1
ATOM 1433 N N . ALA A 1 184 ? -22.319 15.874 8.810 1.00 70.69 184 ALA A N 1
ATOM 1434 C CA . ALA A 1 184 ? -23.633 15.776 9.448 1.00 70.69 184 ALA A CA 1
ATOM 1435 C C . ALA A 1 184 ? -23.973 14.326 9.839 1.00 70.69 184 ALA A C 1
ATOM 1437 O O . ALA A 1 184 ? -24.486 14.085 10.931 1.00 70.69 184 ALA A O 1
ATOM 1438 N N . GLY A 1 185 ? -23.618 13.357 8.987 1.00 69.19 185 GLY A N 1
ATOM 1439 C CA . GLY A 1 185 ? -23.790 11.931 9.275 1.00 69.19 185 GLY A CA 1
ATOM 1440 C C . GLY A 1 185 ? -22.905 11.458 10.430 1.00 69.19 185 GLY A C 1
ATOM 1441 O O . GLY A 1 185 ? -23.382 10.781 11.340 1.00 69.19 185 GLY A O 1
ATOM 1442 N N . ILE A 1 186 ? -21.639 11.886 10.452 1.00 63.75 186 ILE A N 1
ATOM 1443 C CA . ILE A 1 186 ? -20.704 11.542 11.535 1.00 63.75 186 ILE A CA 1
ATOM 1444 C C . ILE A 1 186 ? -21.177 12.129 12.872 1.00 63.75 186 ILE A C 1
ATOM 1446 O O . ILE A 1 186 ? -21.120 11.441 13.889 1.00 63.75 186 ILE A O 1
ATOM 1450 N N . GLN A 1 187 ? -21.717 13.353 12.883 1.00 74.19 187 GLN A N 1
ATOM 1451 C CA . GLN A 1 187 ? -22.266 13.937 14.112 1.00 74.19 187 GLN A CA 1
ATOM 1452 C C . GLN A 1 187 ? -23.543 13.247 14.603 1.00 74.19 187 GLN A C 1
ATOM 1454 O O . GLN A 1 187 ? -23.734 13.111 15.812 1.00 74.19 187 GLN A O 1
ATOM 1459 N N . GLY A 1 188 ? -24.383 12.743 13.694 1.00 74.88 188 GLY A N 1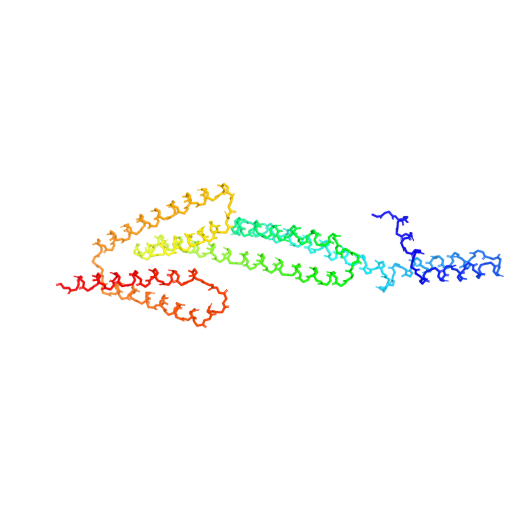
ATOM 1460 C CA . GLY A 1 188 ? -25.500 11.868 14.058 1.00 74.88 188 GLY A CA 1
ATOM 1461 C C . GLY A 1 188 ? -25.028 10.592 14.764 1.00 74.88 188 GLY A C 1
ATOM 1462 O O . GLY A 1 188 ? -25.571 10.225 15.806 1.00 74.88 188 GLY A O 1
ATOM 1463 N N . ASN A 1 189 ? -23.962 9.971 14.252 1.00 61.72 189 ASN A N 1
ATOM 1464 C CA . ASN A 1 189 ? -23.370 8.775 14.853 1.00 61.72 189 ASN A CA 1
ATOM 1465 C C . ASN A 1 189 ? -22.722 9.067 16.215 1.00 61.72 189 ASN A C 1
ATOM 1467 O O . ASN A 1 189 ? -22.930 8.299 17.150 1.00 61.72 189 ASN A O 1
ATOM 1471 N N . ILE A 1 190 ? -21.997 10.184 16.361 1.00 68.56 190 ILE A N 1
ATOM 1472 C CA . ILE A 1 190 ? -21.433 10.614 17.654 1.00 68.56 190 ILE A CA 1
ATOM 1473 C C . ILE A 1 190 ? -22.549 10.763 18.688 1.00 68.56 190 ILE A C 1
ATOM 1475 O O . ILE A 1 190 ? -22.468 10.165 19.759 1.00 68.56 190 ILE A O 1
ATOM 1479 N N . LYS A 1 191 ? -23.623 11.484 18.341 1.00 79.19 191 LYS A N 1
ATOM 1480 C CA . LYS A 1 191 ? -24.769 11.691 19.233 1.00 79.19 191 LYS A CA 1
ATOM 1481 C C . LYS A 1 191 ? -25.418 10.370 19.653 1.00 79.19 191 LYS A C 1
ATOM 1483 O O . LYS A 1 191 ? -25.725 10.190 20.827 1.00 79.19 191 LYS A O 1
ATOM 1488 N N . HIS A 1 192 ? -25.594 9.437 18.717 1.00 69.69 192 HIS A N 1
ATOM 1489 C CA . HIS A 1 192 ? -26.160 8.123 19.017 1.00 69.69 192 HIS A CA 1
ATOM 1490 C C . HIS A 1 192 ? -25.272 7.309 19.973 1.00 69.69 192 HIS A C 1
ATOM 1492 O O . HIS A 1 192 ? -25.769 6.719 20.929 1.00 69.69 192 HIS A O 1
ATOM 1498 N N . VAL A 1 193 ? -23.951 7.305 19.760 1.00 64.88 193 VAL A N 1
ATOM 1499 C CA . VAL A 1 193 ? -23.006 6.593 20.637 1.00 64.88 193 VAL A CA 1
ATOM 1500 C C . VAL A 1 193 ? -22.930 7.250 22.023 1.00 64.88 193 VAL A C 1
ATOM 1502 O O . VAL A 1 193 ? -22.869 6.543 23.029 1.00 64.88 193 VAL A O 1
ATOM 1505 N N . GLU A 1 194 ? -22.993 8.581 22.115 1.00 71.06 194 GLU A N 1
ATOM 1506 C CA . GLU A 1 194 ? -23.076 9.297 23.397 1.00 71.06 194 GLU A CA 1
ATOM 1507 C C . GLU A 1 194 ? -24.379 9.000 24.157 1.00 71.06 194 GLU A C 1
ATOM 1509 O O . GLU A 1 194 ? -24.365 8.852 25.382 1.00 71.06 194 GLU A O 1
ATOM 1514 N N . GLU A 1 195 ? -25.501 8.852 23.453 1.00 80.31 195 GLU A N 1
ATOM 1515 C CA . GLU A 1 195 ? -26.777 8.449 24.049 1.00 80.31 195 GLU A CA 1
ATOM 1516 C C . GLU A 1 195 ? -26.717 7.010 24.590 1.00 80.31 195 GLU A C 1
ATOM 1518 O O . GLU A 1 195 ? -27.102 6.765 25.735 1.00 80.31 195 GLU A O 1
ATOM 1523 N N . GLN A 1 196 ? -26.129 6.077 23.833 1.00 68.19 196 GLN A N 1
ATOM 1524 C CA . GLN A 1 196 ? -25.880 4.699 24.284 1.00 68.19 196 GLN A CA 1
ATOM 1525 C C . GLN A 1 196 ? -24.949 4.649 25.503 1.00 68.19 196 GLN A C 1
ATOM 1527 O O . GLN A 1 196 ? -25.228 3.937 26.474 1.00 68.19 196 GLN A O 1
ATOM 1532 N N . LYS A 1 197 ? -23.883 5.461 25.504 1.00 76.94 197 LYS A N 1
ATOM 1533 C CA . LYS A 1 197 ? -22.996 5.637 26.661 1.00 76.94 197 LYS A CA 1
ATOM 1534 C C . LYS A 1 197 ? -23.775 6.121 27.881 1.00 76.94 197 LYS A C 1
ATOM 1536 O O . LYS A 1 197 ? -23.628 5.552 28.958 1.00 76.94 197 LYS A O 1
ATOM 1541 N N . THR A 1 198 ? -24.609 7.145 27.712 1.00 76.19 198 THR A N 1
ATOM 1542 C CA . THR A 1 198 ? -25.391 7.753 28.798 1.00 76.19 198 THR A CA 1
ATOM 1543 C C . THR A 1 198 ? -26.400 6.764 29.380 1.00 76.19 198 THR A C 1
ATOM 1545 O O . THR A 1 198 ? -26.545 6.677 30.599 1.00 76.19 198 THR A O 1
ATOM 1548 N N . ASN A 1 199 ? -27.069 5.981 28.533 1.00 72.94 199 ASN A N 1
ATOM 1549 C CA . ASN A 1 199 ? -28.000 4.944 28.978 1.00 72.94 199 ASN A CA 1
ATOM 1550 C C . ASN A 1 199 ? -27.269 3.826 29.728 1.00 72.94 199 ASN A C 1
ATOM 1552 O O . ASN A 1 199 ? -27.669 3.476 30.834 1.00 72.94 199 ASN A O 1
ATOM 1556 N N . THR A 1 200 ? -26.126 3.373 29.211 1.00 66.56 200 THR A N 1
ATOM 1557 C CA . THR A 1 200 ? -25.293 2.358 29.879 1.00 66.56 200 THR A CA 1
ATOM 1558 C C . THR A 1 200 ? -24.741 2.862 31.215 1.00 66.56 200 THR A C 1
ATOM 1560 O O . THR A 1 200 ? -24.667 2.110 32.181 1.00 66.56 200 THR A O 1
ATOM 1563 N N . GLN A 1 201 ? -24.385 4.147 31.311 1.00 65.94 201 GLN A N 1
ATOM 1564 C CA . GLN A 1 201 ? -24.001 4.773 32.577 1.00 65.94 201 GLN A CA 1
ATOM 1565 C C . GLN A 1 201 ? -25.158 4.767 33.578 1.00 65.94 201 GLN A C 1
ATOM 1567 O O . GLN A 1 201 ? -24.946 4.409 34.731 1.00 65.94 201 GLN A O 1
ATOM 1572 N N . LYS A 1 202 ? -26.378 5.125 33.157 1.00 71.75 202 LYS A N 1
ATOM 1573 C CA . LYS A 1 202 ? -27.565 5.087 34.028 1.00 71.75 202 LYS A CA 1
ATOM 1574 C C . LYS A 1 202 ? -27.864 3.673 34.519 1.00 71.75 202 LYS A C 1
ATOM 1576 O O . LYS A 1 202 ? -28.102 3.501 35.709 1.00 71.75 202 LYS A O 1
ATOM 1581 N N . GLU A 1 203 ? -27.811 2.683 33.632 1.00 67.56 203 GLU A N 1
ATOM 1582 C CA . GLU A 1 203 ? -27.982 1.269 33.982 1.00 67.56 203 GLU A CA 1
ATOM 1583 C C . GLU A 1 203 ? -26.913 0.816 34.980 1.00 67.56 203 GLU A C 1
ATOM 1585 O O . GLU A 1 203 ? -27.239 0.235 36.011 1.00 67.56 203 GLU A O 1
ATOM 1590 N N . LEU A 1 204 ? -25.645 1.165 34.739 1.00 58.47 204 LEU A N 1
ATOM 1591 C CA . LEU A 1 204 ? -24.550 0.867 35.659 1.00 58.47 204 LEU A CA 1
ATOM 1592 C C . LEU A 1 204 ? -24.774 1.514 37.034 1.00 58.47 204 LEU A C 1
ATOM 1594 O O . LEU A 1 204 ? -24.598 0.851 38.051 1.00 58.47 204 LEU A O 1
ATOM 1598 N N . PHE A 1 205 ? -25.192 2.782 37.082 1.00 60.00 205 PHE A N 1
ATOM 1599 C CA . PHE A 1 205 ? -25.500 3.465 38.340 1.00 60.00 205 PHE A CA 1
ATOM 1600 C C . PHE A 1 205 ? -26.681 2.829 39.074 1.00 60.00 205 PHE A C 1
ATOM 1602 O O . PHE A 1 205 ? -26.641 2.730 40.296 1.00 60.00 205 PHE A O 1
ATOM 1609 N N . GLN A 1 206 ? -27.708 2.371 38.358 1.00 68.31 206 GLN A N 1
ATOM 1610 C CA . GLN A 1 206 ? -28.839 1.659 38.953 1.00 68.31 206 GLN A CA 1
ATOM 1611 C C . GLN A 1 206 ? -28.421 0.297 39.515 1.00 68.31 206 GLN A C 1
ATOM 1613 O O . GLN A 1 206 ? -28.817 -0.037 40.627 1.00 68.31 206 GLN A O 1
ATOM 1618 N N . VAL A 1 207 ? -27.580 -0.457 38.800 1.00 61.88 207 VAL A N 1
ATOM 1619 C CA . VAL A 1 207 ? -27.025 -1.735 39.279 1.00 61.88 207 VAL A CA 1
ATOM 1620 C C . VAL A 1 207 ? -26.145 -1.521 40.512 1.00 61.88 207 VAL A C 1
ATOM 1622 O O . VAL A 1 207 ? -26.302 -2.223 41.507 1.00 61.88 207 VAL A O 1
ATOM 1625 N N . ILE A 1 208 ? -25.269 -0.514 40.477 1.00 57.56 208 ILE A N 1
ATOM 1626 C CA . ILE A 1 208 ? -24.405 -0.135 41.602 1.00 57.56 208 ILE A CA 1
ATOM 1627 C C . ILE A 1 208 ? -25.230 0.319 42.814 1.00 57.56 208 ILE A C 1
ATOM 1629 O O . ILE A 1 208 ? -24.891 -0.028 43.939 1.00 57.56 208 ILE A O 1
ATOM 1633 N N . ALA A 1 209 ? -26.307 1.082 42.607 1.00 57.00 209 ALA A N 1
ATOM 1634 C CA . ALA A 1 209 ? -27.183 1.537 43.685 1.00 57.00 209 ALA A CA 1
ATOM 1635 C C . ALA A 1 209 ? -28.050 0.406 44.264 1.00 57.00 209 ALA A C 1
ATOM 1637 O O . ALA A 1 209 ? -28.405 0.449 45.440 1.00 57.00 209 ALA A O 1
ATOM 1638 N N . ALA A 1 210 ? -28.393 -0.595 43.449 1.00 53.50 210 ALA A N 1
ATOM 1639 C CA . ALA A 1 210 ? -29.181 -1.752 43.863 1.00 53.50 210 ALA A CA 1
ATOM 1640 C C . ALA A 1 210 ? -28.345 -2.827 44.578 1.00 53.50 210 ALA A C 1
ATOM 1642 O O . ALA A 1 210 ? -28.884 -3.594 45.376 1.00 53.50 210 ALA A O 1
ATOM 1643 N N . GLN A 1 211 ? -27.038 -2.897 44.318 1.00 52.41 211 GLN A N 1
ATOM 1644 C CA . GLN A 1 211 ? -26.130 -3.797 45.019 1.00 52.41 211 GLN A CA 1
ATOM 1645 C C . GLN A 1 211 ? -25.538 -3.094 46.248 1.00 52.41 211 GLN A C 1
ATOM 1647 O O . GLN A 1 211 ? -24.892 -2.055 46.136 1.00 52.41 211 GLN A O 1
ATOM 1652 N N . HIS A 1 212 ? -25.684 -3.683 47.440 1.00 52.34 212 HIS A N 1
ATOM 1653 C CA . HIS A 1 212 ? -24.832 -3.326 48.578 1.00 52.34 212 HIS A CA 1
ATOM 1654 C C . HIS A 1 212 ? -23.387 -3.693 48.221 1.00 52.34 212 HIS A C 1
ATOM 1656 O O . HIS A 1 212 ? -22.949 -4.819 48.451 1.00 52.34 212 HIS A O 1
ATOM 1662 N N . LEU A 1 213 ? -22.670 -2.755 47.593 1.00 55.16 213 LEU A N 1
ATOM 1663 C CA . LEU A 1 213 ? -21.294 -2.945 47.157 1.00 55.16 213 LEU A CA 1
ATOM 1664 C C . LEU A 1 213 ? -20.447 -3.362 48.354 1.00 55.16 213 LEU A C 1
ATOM 1666 O O . LEU A 1 213 ? -20.208 -2.576 49.278 1.00 55.16 213 LEU A O 1
ATOM 1670 N N . THR A 1 214 ? -19.995 -4.611 48.314 1.00 58.31 214 THR A N 1
ATOM 1671 C CA . THR A 1 214 ? -19.050 -5.146 49.285 1.00 58.31 214 THR A CA 1
ATOM 1672 C C . THR A 1 214 ? -17.743 -4.353 49.219 1.00 58.31 214 THR A C 1
ATOM 1674 O O . THR A 1 214 ? -17.392 -3.779 48.182 1.00 58.31 214 THR A O 1
ATOM 1677 N N . ASP A 1 215 ? -17.005 -4.298 50.327 1.00 56.97 215 ASP A N 1
ATOM 1678 C CA . ASP A 1 215 ? -15.769 -3.513 50.388 1.00 56.97 215 ASP A CA 1
ATOM 1679 C C . ASP A 1 215 ? -14.705 -3.996 49.383 1.00 56.97 215 ASP A C 1
ATOM 1681 O O . ASP A 1 215 ? -13.886 -3.198 48.930 1.00 56.97 215 ASP A O 1
ATOM 1685 N N . SER A 1 216 ? -14.765 -5.258 48.938 1.00 45.78 216 SER A N 1
ATOM 1686 C CA . SER A 1 216 ? -13.893 -5.785 47.881 1.00 45.78 216 SER A CA 1
ATOM 1687 C C . SER A 1 216 ? -14.212 -5.204 46.498 1.00 45.78 216 SER A C 1
ATOM 1689 O O . SER A 1 216 ? -13.288 -4.857 45.761 1.00 45.78 216 SER A O 1
ATOM 1691 N N . THR A 1 217 ? -15.491 -5.013 46.153 1.00 49.22 217 THR A N 1
ATOM 1692 C CA . THR A 1 217 ? -15.899 -4.396 44.877 1.00 49.22 217 THR A CA 1
ATOM 1693 C C . THR A 1 217 ? -15.489 -2.925 44.825 1.00 49.22 217 THR A C 1
ATOM 1695 O O . THR A 1 217 ? -14.951 -2.463 43.817 1.00 49.22 217 THR A O 1
ATOM 1698 N N . LYS A 1 218 ? -15.639 -2.199 45.944 1.00 52.59 218 LYS A N 1
ATOM 1699 C CA . LYS A 1 218 ? -15.131 -0.821 46.075 1.00 52.59 218 LYS A CA 1
ATOM 1700 C C . LYS A 1 218 ? -13.617 -0.767 45.859 1.00 52.59 218 LYS A C 1
ATOM 1702 O O . LYS A 1 218 ? -13.122 0.121 45.167 1.00 52.59 218 LYS A O 1
ATOM 1707 N N . GLN A 1 219 ? -12.885 -1.740 46.400 1.00 50.44 219 GLN A N 1
ATOM 1708 C CA . GLN A 1 219 ? -11.431 -1.779 46.287 1.00 50.44 219 GLN A CA 1
ATOM 1709 C C . GLN A 1 219 ? -10.943 -2.131 44.877 1.00 50.44 219 GLN A C 1
ATOM 1711 O O . GLN A 1 219 ? -10.000 -1.510 44.390 1.00 50.44 219 GLN A O 1
ATOM 1716 N N . SER A 1 220 ? -11.633 -3.030 44.172 1.00 45.00 220 SER A N 1
ATOM 1717 C CA . SER A 1 220 ? -11.343 -3.346 42.766 1.00 45.00 220 SER A CA 1
ATOM 1718 C C . SER A 1 220 ? -11.557 -2.139 41.838 1.00 45.00 220 SER A C 1
ATOM 1720 O O . SER A 1 220 ? -10.743 -1.876 40.945 1.00 45.00 220 SER A O 1
ATOM 1722 N N . MET A 1 221 ? -12.594 -1.330 42.093 1.00 47.19 221 MET A N 1
ATOM 1723 C CA . MET A 1 221 ? -12.806 -0.071 41.368 1.00 47.19 221 MET A CA 1
ATOM 1724 C C . MET A 1 221 ? -11.674 0.934 41.631 1.00 47.19 221 MET A C 1
ATOM 1726 O O . MET A 1 221 ? -11.177 1.558 40.693 1.00 47.19 221 MET A O 1
ATOM 1730 N N . ILE A 1 222 ? -11.204 1.051 42.877 1.00 51.75 222 ILE A N 1
ATOM 1731 C CA . ILE A 1 222 ? -10.068 1.916 43.238 1.00 51.75 222 ILE A CA 1
ATOM 1732 C C . ILE A 1 222 ? -8.775 1.471 42.536 1.00 51.75 222 ILE A C 1
ATOM 1734 O O . ILE A 1 222 ? -8.023 2.314 42.043 1.00 51.75 222 ILE A O 1
ATOM 1738 N N . GLU A 1 223 ? -8.511 0.167 42.454 1.00 48.12 223 GLU A N 1
ATOM 1739 C CA . GLU A 1 223 ? -7.324 -0.359 41.770 1.00 48.12 223 GLU A CA 1
ATOM 1740 C C . GLU A 1 223 ? -7.377 -0.159 40.255 1.00 48.12 223 GLU A C 1
ATOM 1742 O O . GLU A 1 223 ? -6.381 0.249 39.656 1.00 48.12 223 GLU A O 1
ATOM 1747 N N . THR A 1 224 ? -8.548 -0.338 39.645 1.00 46.41 224 THR A N 1
ATOM 1748 C CA . THR A 1 224 ? -8.751 -0.086 38.211 1.00 46.41 224 THR A CA 1
ATOM 1749 C C . THR A 1 224 ? -8.512 1.388 37.873 1.00 46.41 224 THR A C 1
ATOM 1751 O O . THR A 1 224 ? -7.810 1.709 36.913 1.00 46.41 224 THR A O 1
ATOM 1754 N N . LEU A 1 225 ? -9.011 2.306 38.705 1.00 47.25 225 LEU A N 1
ATOM 1755 C CA . LEU A 1 225 ? -8.766 3.742 38.546 1.00 47.25 225 LEU A CA 1
ATOM 1756 C C . LEU A 1 225 ? -7.287 4.104 38.741 1.00 47.25 225 LEU A C 1
ATOM 1758 O O . LEU A 1 225 ? -6.755 4.951 38.022 1.00 47.25 225 LEU A O 1
ATOM 1762 N N . ARG A 1 226 ? -6.595 3.439 39.674 1.00 51.69 226 ARG A N 1
ATOM 1763 C CA . ARG A 1 226 ? -5.156 3.627 39.898 1.00 51.69 226 ARG A CA 1
ATOM 1764 C C . ARG A 1 226 ? -4.331 3.130 38.709 1.00 51.69 226 ARG A C 1
ATOM 1766 O O . ARG A 1 226 ? -3.421 3.833 38.288 1.00 51.69 226 ARG A O 1
ATOM 1773 N N . PHE A 1 227 ? -4.687 1.988 38.122 1.00 46.72 227 PHE A N 1
ATOM 1774 C CA . PHE A 1 227 ? -4.053 1.468 36.909 1.00 46.72 227 PHE A CA 1
ATOM 1775 C C . PHE A 1 227 ? -4.229 2.417 35.717 1.00 46.72 227 PHE A C 1
ATOM 1777 O O . PHE A 1 227 ? -3.253 2.747 35.044 1.00 46.72 227 PHE A O 1
ATOM 1784 N N . LEU A 1 228 ? -5.444 2.928 35.493 1.00 43.38 228 LEU A N 1
ATOM 1785 C CA . LEU A 1 228 ? -5.708 3.906 34.430 1.00 43.38 228 LEU A CA 1
ATOM 1786 C C . LEU A 1 228 ? -4.896 5.197 34.623 1.00 43.38 228 LEU A C 1
ATOM 1788 O O . LEU A 1 228 ? -4.394 5.759 33.648 1.00 43.38 228 LEU A O 1
ATOM 1792 N N . LYS A 1 229 ? -4.693 5.624 35.875 1.00 49.72 229 LYS A N 1
ATOM 1793 C CA . LYS A 1 229 ? -3.802 6.736 36.226 1.00 49.72 229 LYS A CA 1
ATOM 1794 C C . LYS A 1 229 ? -2.331 6.425 35.911 1.00 49.72 229 LYS A C 1
ATOM 1796 O O . LYS A 1 229 ? -1.662 7.249 35.306 1.00 49.72 229 LYS A O 1
ATOM 1801 N N . THR A 1 230 ? -1.833 5.234 36.241 1.00 46.56 230 THR A N 1
ATOM 1802 C CA . THR A 1 230 ? -0.450 4.830 35.927 1.00 46.56 230 THR A CA 1
ATOM 1803 C C . THR A 1 230 ? -0.202 4.729 34.420 1.00 46.56 230 THR A C 1
ATOM 1805 O O . THR A 1 230 ? 0.841 5.158 33.938 1.00 46.56 230 THR A O 1
ATOM 1808 N N . VAL A 1 231 ? -1.171 4.217 33.654 1.00 42.44 231 VAL A N 1
ATOM 1809 C CA . VAL A 1 231 ? -1.096 4.167 32.183 1.00 42.44 231 VAL A CA 1
ATOM 1810 C C . VAL A 1 231 ? -1.114 5.574 31.568 1.00 42.44 231 VAL A C 1
ATOM 1812 O O . VAL A 1 231 ? -0.448 5.798 30.558 1.00 42.44 231 VAL A O 1
ATOM 1815 N N . ARG A 1 232 ? -1.844 6.525 32.169 1.00 48.97 232 ARG A N 1
ATOM 1816 C CA . ARG A 1 232 ? -1.800 7.955 31.815 1.00 48.97 232 ARG A CA 1
ATOM 1817 C C . ARG A 1 232 ? -0.413 8.542 32.081 1.00 48.97 232 ARG A C 1
ATOM 1819 O O . ARG A 1 232 ? 0.180 9.087 31.157 1.00 48.97 232 ARG A O 1
ATOM 1826 N N . ASP A 1 233 ? 0.108 8.372 33.293 1.00 48.31 233 ASP A N 1
ATOM 1827 C CA . ASP A 1 233 ? 1.377 8.972 33.724 1.00 48.31 233 ASP A CA 1
ATOM 1828 C C . ASP A 1 233 ? 2.561 8.431 32.892 1.00 48.31 233 ASP A C 1
ATOM 1830 O O . ASP A 1 233 ? 3.404 9.196 32.431 1.00 48.31 233 ASP A O 1
ATOM 1834 N N . ALA A 1 234 ? 2.562 7.128 32.580 1.00 43.22 234 ALA A N 1
ATOM 1835 C CA . ALA A 1 234 ? 3.556 6.503 31.700 1.00 43.22 234 ALA A CA 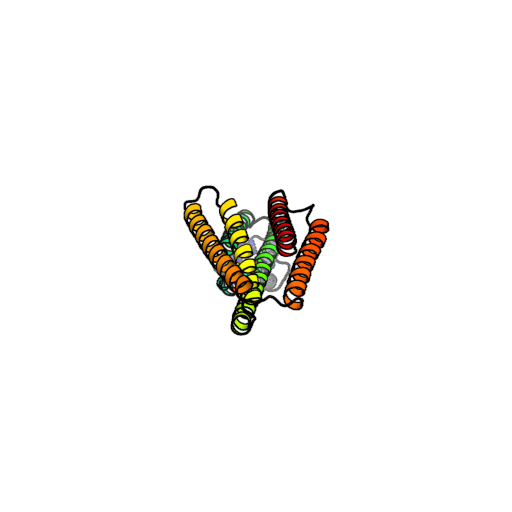1
ATOM 1836 C C . ALA A 1 234 ? 3.443 6.944 30.225 1.00 43.22 234 ALA A C 1
ATOM 1838 O O . ALA A 1 234 ? 4.409 6.853 29.468 1.00 43.22 234 ALA A O 1
ATOM 1839 N N . LYS A 1 235 ? 2.266 7.412 29.786 1.00 46.72 235 LYS A N 1
ATOM 1840 C CA . LYS A 1 235 ? 2.067 7.969 28.438 1.00 46.72 235 LYS A CA 1
ATOM 1841 C C . LYS A 1 235 ? 2.465 9.441 28.351 1.00 46.72 235 LYS A C 1
ATOM 1843 O O . LYS A 1 235 ? 2.940 9.861 27.301 1.00 46.72 235 LYS A O 1
ATOM 1848 N N . GLU A 1 236 ? 2.311 10.206 29.425 1.00 41.22 236 GLU A N 1
ATOM 1849 C CA . GLU A 1 236 ? 2.630 11.639 29.481 1.00 41.22 236 GLU A CA 1
ATOM 1850 C C . GLU A 1 236 ? 4.133 11.911 29.272 1.00 41.22 236 GLU A C 1
ATOM 1852 O O . GLU A 1 236 ? 4.500 12.865 28.588 1.00 41.22 236 GLU A O 1
ATOM 1857 N N . GLU A 1 237 ? 4.996 11.000 29.738 1.00 44.84 237 GLU A N 1
ATOM 1858 C CA . GLU A 1 237 ? 6.459 11.065 29.575 1.00 44.84 237 GLU A CA 1
ATOM 1859 C C . GLU A 1 237 ? 6.933 10.773 28.133 1.00 44.84 237 GLU A C 1
ATOM 1861 O O . GLU A 1 237 ? 8.008 11.209 27.722 1.00 44.84 237 GLU A O 1
ATOM 1866 N N . HIS A 1 238 ? 6.121 10.078 27.324 1.00 40.06 238 HIS A N 1
ATOM 1867 C CA . HIS A 1 238 ? 6.491 9.663 25.962 1.00 40.06 238 HIS A CA 1
ATOM 1868 C C . HIS A 1 238 ? 5.794 10.460 24.840 1.00 40.06 238 HIS A C 1
ATOM 1870 O O . HIS A 1 238 ? 6.243 10.414 23.696 1.00 40.06 238 HIS A O 1
ATOM 1876 N N . TYR A 1 239 ? 4.720 11.205 25.136 1.00 45.06 239 TYR A N 1
ATOM 1877 C CA . TYR A 1 239 ? 3.851 11.827 24.119 1.00 45.06 239 TYR A CA 1
ATOM 1878 C C . TYR A 1 239 ? 4.035 13.337 23.892 1.00 45.06 239 TYR A C 1
ATOM 1880 O O . TYR A 1 239 ? 3.543 13.836 22.876 1.00 45.06 239 TYR A O 1
ATOM 1888 N N . GLN A 1 240 ? 4.761 14.068 24.751 1.00 44.00 240 GLN A N 1
ATOM 1889 C CA . GLN A 1 240 ? 4.925 15.527 24.597 1.00 44.00 240 GLN A CA 1
ATOM 1890 C C . GLN A 1 240 ? 5.616 15.964 23.292 1.00 44.00 240 GLN A C 1
ATOM 1892 O O . GLN A 1 240 ? 5.522 17.131 22.922 1.00 44.00 240 GLN A O 1
ATOM 1897 N N . SER A 1 241 ? 6.278 15.063 22.561 1.00 45.06 241 SER A N 1
ATOM 1898 C CA . SER A 1 241 ? 6.988 15.434 21.334 1.00 45.06 241 SER A CA 1
ATOM 1899 C C . SER A 1 241 ? 6.163 15.317 20.045 1.00 45.06 241 SER A C 1
ATOM 1901 O O . SER A 1 241 ? 6.605 15.863 19.036 1.00 45.06 241 SER A O 1
ATOM 1903 N N . TRP A 1 242 ? 5.012 14.622 20.022 1.00 36.22 242 TRP A N 1
ATOM 1904 C CA . TRP A 1 242 ? 4.394 14.209 18.742 1.00 36.22 242 TRP A CA 1
ATOM 1905 C C . TRP A 1 242 ? 2.911 14.553 18.525 1.00 36.22 242 TRP A C 1
ATOM 1907 O O . TRP A 1 242 ? 2.499 14.595 17.368 1.00 36.22 242 TRP A O 1
ATOM 1917 N N . TRP A 1 243 ? 2.095 14.822 19.551 1.00 41.69 243 TRP A N 1
ATOM 1918 C CA . TRP A 1 243 ? 0.651 15.055 19.350 1.00 41.69 243 TRP A CA 1
ATOM 1919 C C . TRP A 1 243 ? 0.127 16.181 20.259 1.00 41.69 243 TRP A C 1
ATOM 1921 O O . TRP A 1 243 ? 0.196 16.067 21.477 1.00 41.69 243 TRP A O 1
ATOM 1931 N N . GLY A 1 244 ? -0.349 17.278 19.652 1.00 48.97 244 GLY A N 1
ATOM 1932 C CA . GLY A 1 244 ? -0.702 18.556 20.299 1.00 48.97 244 GLY A CA 1
ATOM 1933 C C . GLY A 1 244 ? -1.973 18.588 21.179 1.00 48.97 244 GLY A C 1
ATOM 1934 O O . GLY A 1 244 ? -2.369 17.588 21.772 1.00 48.97 244 GLY A O 1
ATOM 1935 N N . GLU A 1 245 ? -2.602 19.773 21.273 1.00 43.84 245 GLU A N 1
ATOM 1936 C CA . GLU A 1 245 ? -3.637 20.194 22.255 1.00 43.84 245 GLU A CA 1
ATOM 1937 C C . GLU A 1 245 ? -4.797 19.217 22.536 1.00 43.84 245 GLU A C 1
ATOM 1939 O O . GLU A 1 245 ? -5.329 19.207 23.650 1.00 43.84 245 GLU A O 1
ATOM 1944 N N . ASP A 1 246 ? -5.195 18.371 21.584 1.00 42.47 246 ASP A N 1
ATOM 1945 C CA . ASP A 1 246 ? -6.320 17.444 21.766 1.00 42.47 246 ASP A CA 1
ATOM 1946 C C . ASP A 1 246 ? -6.044 16.356 22.820 1.00 42.47 246 ASP A C 1
ATOM 1948 O O . ASP A 1 246 ? -6.960 15.954 23.545 1.00 42.47 246 ASP A O 1
ATOM 1952 N N . ALA A 1 247 ? -4.784 15.936 22.987 1.00 42.47 247 ALA A N 1
ATOM 1953 C CA . ALA A 1 247 ? -4.395 15.004 24.048 1.00 42.47 247 ALA A CA 1
ATOM 1954 C C . ALA A 1 247 ? -4.588 15.622 25.446 1.00 42.47 247 ALA A C 1
ATOM 1956 O O . ALA A 1 247 ? -5.013 14.938 26.377 1.00 42.47 247 ALA A O 1
ATOM 1957 N N . LEU A 1 248 ? -4.362 16.935 25.559 1.00 49.00 248 LEU A N 1
ATOM 1958 C CA . LEU A 1 248 ? -4.466 17.728 26.788 1.00 49.00 248 LEU A CA 1
ATOM 1959 C C . LEU A 1 248 ? -5.929 17.946 27.223 1.00 49.00 248 LEU A C 1
ATOM 1961 O O . LEU A 1 248 ? -6.238 18.095 28.409 1.00 49.00 248 LEU A O 1
ATOM 1965 N N . ARG A 1 249 ? -6.860 17.942 26.259 1.00 51.34 249 ARG A N 1
ATOM 1966 C CA . ARG A 1 249 ? -8.303 18.073 26.515 1.00 51.34 249 ARG A CA 1
ATOM 1967 C C . ARG A 1 249 ? -8.902 16.784 27.089 1.00 51.34 249 ARG A C 1
ATOM 1969 O O . ARG A 1 249 ? -9.752 16.849 27.977 1.00 51.34 249 ARG A O 1
ATOM 1976 N N . ILE A 1 250 ? -8.435 15.623 26.626 1.00 43.91 250 ILE A N 1
ATOM 1977 C CA . ILE A 1 250 ? -8.883 14.311 27.123 1.00 43.91 250 ILE A CA 1
ATOM 1978 C C . ILE A 1 250 ? -8.389 14.082 28.561 1.00 43.91 250 ILE A C 1
ATOM 1980 O O . ILE A 1 250 ? -9.174 13.657 29.411 1.00 43.91 250 ILE A O 1
ATOM 1984 N N . THR A 1 251 ? -7.142 14.445 28.883 1.00 47.19 251 THR A N 1
ATOM 1985 C CA . THR A 1 251 ? -6.609 14.349 30.256 1.00 47.19 251 THR A CA 1
ATOM 1986 C C . THR A 1 251 ? -7.383 15.214 31.251 1.00 47.19 251 THR A C 1
ATOM 1988 O O . THR A 1 251 ? -7.765 14.711 32.310 1.00 47.19 251 THR A O 1
ATOM 1991 N N . LYS A 1 252 ? -7.732 16.459 30.893 1.00 52.00 252 LYS A N 1
ATOM 1992 C CA . LYS A 1 252 ? -8.579 17.330 31.738 1.00 52.00 252 LYS A CA 1
ATOM 1993 C C . LYS A 1 252 ? -9.980 16.763 31.994 1.00 52.00 252 LYS A C 1
ATOM 1995 O O . LYS A 1 252 ? -10.526 16.921 33.089 1.00 52.00 252 LYS A O 1
ATOM 2000 N N . SER A 1 253 ? -10.576 16.088 31.008 1.00 46.16 253 SER A N 1
ATOM 2001 C CA . SER A 1 253 ? -11.891 15.454 31.177 1.00 46.16 253 SER A CA 1
ATOM 2002 C C . SER A 1 253 ? -11.842 14.285 32.166 1.00 46.16 253 SER A C 1
ATOM 2004 O O . SER A 1 253 ? -12.768 14.113 32.959 1.00 46.16 253 SER A O 1
ATOM 2006 N N . VAL A 1 254 ? -10.771 13.489 32.140 1.00 43.94 254 VAL A N 1
ATOM 2007 C CA . VAL A 1 254 ? -10.573 12.373 33.079 1.00 43.94 254 VAL A CA 1
ATOM 2008 C C . VAL A 1 254 ? -10.322 12.893 34.498 1.00 43.94 254 VAL A C 1
ATOM 2010 O O . VAL A 1 254 ? -10.908 12.382 35.448 1.00 43.94 254 VAL A O 1
ATOM 2013 N N . GLU A 1 255 ? -9.528 13.954 34.649 1.00 49.28 255 GLU A N 1
ATOM 2014 C CA . GLU A 1 255 ? -9.262 14.611 35.937 1.00 49.28 255 GLU A CA 1
ATOM 2015 C C . GLU A 1 255 ? -10.541 15.161 36.591 1.00 49.28 255 GLU A C 1
ATOM 2017 O O . GLU A 1 255 ? -10.800 14.921 37.771 1.00 49.28 255 GLU A O 1
ATOM 2022 N N . THR A 1 256 ? -11.402 15.802 35.798 1.00 57.69 256 THR A N 1
ATOM 2023 C CA . THR A 1 256 ? -12.696 16.319 36.273 1.00 57.69 256 THR A CA 1
ATOM 2024 C C . THR A 1 256 ? -13.607 15.196 36.784 1.00 57.69 256 THR A C 1
ATOM 2026 O O . THR A 1 256 ? -14.279 15.349 37.805 1.00 57.69 256 THR A O 1
ATOM 2029 N N . ASN A 1 257 ? -13.622 14.046 36.104 1.00 47.31 257 ASN A N 1
ATOM 2030 C CA . ASN A 1 257 ? -14.437 12.899 36.511 1.00 47.31 257 ASN A CA 1
ATOM 2031 C C . ASN A 1 257 ? -13.881 12.197 37.758 1.00 47.31 257 ASN A C 1
ATOM 2033 O O . ASN A 1 257 ? -14.661 11.752 38.599 1.00 47.31 257 ASN A O 1
ATOM 2037 N N . LEU A 1 258 ? -12.555 12.153 37.919 1.00 47.97 258 LEU A N 1
ATOM 2038 C CA . LEU A 1 258 ? -11.915 11.629 39.128 1.00 47.97 258 LEU A CA 1
ATOM 2039 C C . LEU A 1 258 ? -12.224 12.490 40.358 1.00 47.97 258 LEU A C 1
ATOM 2041 O O . LEU A 1 258 ? -12.527 11.939 41.414 1.00 47.97 258 LEU A O 1
ATOM 2045 N N . HIS A 1 259 ? -12.221 13.820 40.224 1.00 59.53 259 HIS A N 1
ATOM 2046 C CA . HIS A 1 259 ? -12.600 14.709 41.326 1.00 59.53 259 HIS A CA 1
ATOM 2047 C C . HIS A 1 259 ? -14.065 14.552 41.738 1.00 59.53 259 HIS A C 1
ATOM 2049 O O . HIS A 1 259 ? -14.354 14.421 42.924 1.00 59.53 259 HIS A O 1
ATOM 2055 N N . ARG A 1 260 ? -14.985 14.465 40.770 1.00 53.56 260 ARG A N 1
ATOM 2056 C CA . ARG A 1 260 ? -16.412 14.230 41.056 1.00 53.56 260 ARG A CA 1
ATOM 2057 C C . ARG A 1 260 ? -16.655 12.909 41.786 1.00 53.56 260 ARG A C 1
ATOM 2059 O O . ARG A 1 260 ? -17.531 12.838 42.643 1.00 53.56 260 ARG A O 1
ATOM 2066 N N . LEU A 1 261 ? -15.888 11.873 41.450 1.00 44.88 261 LEU A N 1
ATOM 2067 C CA . LEU A 1 261 ? -15.969 10.579 42.118 1.00 44.88 261 LEU A CA 1
ATOM 2068 C C . LEU A 1 261 ? -15.438 10.648 43.560 1.00 44.88 261 LEU A C 1
ATOM 2070 O O . LEU A 1 261 ? -16.053 10.081 44.458 1.00 44.88 261 LEU A O 1
ATOM 2074 N N . ASP A 1 262 ? -14.328 11.354 43.791 1.00 53.53 262 ASP A N 1
ATOM 2075 C CA . ASP A 1 262 ? -13.766 11.557 45.133 1.00 53.53 262 ASP A CA 1
ATOM 2076 C C . ASP A 1 262 ? -14.720 12.350 46.042 1.00 53.53 262 ASP A C 1
ATOM 2078 O O . ASP A 1 262 ? -14.964 11.958 47.184 1.00 53.53 262 ASP A O 1
ATOM 2082 N N . ASP A 1 263 ? -15.342 13.406 45.516 1.00 61.12 263 ASP A N 1
ATOM 2083 C CA . ASP A 1 263 ? -16.347 14.189 46.242 1.00 61.12 263 ASP A CA 1
ATOM 2084 C C . ASP A 1 263 ? -17.582 13.347 46.594 1.00 61.12 263 ASP A C 1
ATOM 2086 O O . ASP A 1 263 ? -18.074 13.396 47.724 1.00 61.12 263 ASP A O 1
ATOM 2090 N N . TRP A 1 264 ? -18.047 12.507 45.665 1.00 57.50 264 TRP A N 1
ATOM 2091 C CA . TRP A 1 264 ? -19.149 11.577 45.916 1.00 57.50 264 TRP A CA 1
ATOM 2092 C C . TRP A 1 264 ? -18.795 10.517 46.973 1.00 57.50 264 TRP A C 1
ATOM 2094 O O . TRP A 1 264 ? -19.607 10.213 47.850 1.00 57.50 264 TRP A O 1
ATOM 2104 N N . MET A 1 265 ? -17.567 9.986 46.953 1.00 49.38 265 MET A N 1
ATOM 2105 C CA . MET A 1 265 ? -17.083 9.047 47.975 1.00 49.38 265 MET A CA 1
ATOM 2106 C C . MET A 1 265 ? -16.962 9.693 49.361 1.00 49.38 265 MET A C 1
ATOM 2108 O O . MET A 1 265 ? -17.180 9.026 50.372 1.00 49.38 265 MET A O 1
ATOM 2112 N N . LYS A 1 266 ? -16.624 10.985 49.433 1.00 67.50 266 LYS A N 1
ATOM 2113 C CA . LYS A 1 266 ? -16.601 11.738 50.697 1.00 67.50 266 LYS A CA 1
ATOM 2114 C C . LYS A 1 266 ? -18.009 11.972 51.239 1.00 67.50 266 LYS A C 1
ATOM 2116 O O . LYS A 1 266 ? -18.218 11.814 52.436 1.00 67.50 266 LYS A O 1
ATOM 2121 N N . GLN A 1 267 ? -18.968 12.287 50.370 1.00 61.75 267 GLN A N 1
ATOM 2122 C CA . GLN A 1 267 ? -20.369 12.503 50.753 1.00 61.75 267 GLN A CA 1
ATOM 2123 C C . GLN A 1 267 ? -21.067 11.227 51.232 1.00 61.75 267 GLN A C 1
ATOM 2125 O O . GLN A 1 267 ? -21.934 11.301 52.089 1.00 61.75 267 GLN A O 1
ATOM 2130 N N . THR A 1 268 ? -20.688 10.064 50.703 1.00 46.09 268 THR A N 1
ATOM 2131 C CA . THR A 1 268 ? -21.280 8.766 51.073 1.00 46.09 268 THR A CA 1
ATOM 2132 C C . THR A 1 268 ? -20.643 8.118 52.309 1.00 46.09 268 THR A C 1
ATOM 2134 O O . THR A 1 268 ? -21.145 7.104 52.789 1.00 46.09 268 THR A O 1
ATOM 2137 N N . ARG A 1 269 ? -19.537 8.675 52.827 1.00 45.53 269 ARG A N 1
ATOM 2138 C CA . ARG A 1 269 ? -18.886 8.248 54.083 1.00 45.53 269 ARG A CA 1
ATOM 2139 C C . ARG A 1 269 ? -19.326 9.044 55.320 1.00 45.53 269 ARG A C 1
ATOM 2141 O O . ARG A 1 269 ? -18.974 8.625 56.421 1.00 45.53 269 ARG A O 1
ATOM 2148 N N . ALA A 1 270 ? -20.012 10.172 55.136 1.00 47.81 270 ALA A N 1
ATOM 2149 C CA . ALA A 1 270 ? -20.614 10.975 56.203 1.00 47.81 270 ALA A CA 1
ATOM 2150 C C . ALA A 1 270 ? -22.050 10.508 56.474 1.00 47.81 270 ALA A C 1
ATOM 2152 O O . ALA A 1 270 ? -22.448 10.541 57.658 1.00 47.81 270 ALA A O 1
#

Sequence (270 aa):
MNLSQRIQTALREDGNIVALAGSAALSLALLNPIPLLIGMVAETVYLLYVPDSRWYANRLSARYDNEVKNRRAGLRDETAAFVPPETLQAWLAQETLRQSIGERARDVPEWQIFLRRLDYLLELQIKTAGVAARVHAKIRQYAWANAEDADPVSAGTTRIAYYESTVTALQNVASNASGDPSKAGIQGNIKHVEEQKTNTQKELFQVIAAQHLTDSTKQSMIETLRFLKTVRDAKEEHYQSWWGEDALRITKSVETNLHRLDDWMKQTRA